Protein AF-A0A1I4AR06-F1 (afdb_monomer)

Sequence (218 aa):
MNDRSPQGKIDLASRISGSYDHPELSENACVAKTVFQRNQKVWVESVGAWATIEKIVPVWAKGFDEPVRVTYDVGLGREFAAHELKPEDRVDGGADAATANWRILRARNKWQQESDCLHHPYPGTYPVVVTDPNDWGGWRTPGAEYDRDPRKIEFQARLIAAAPQLHALARQLVELAADHPEDAPPALVALAQRASAIERSLHEVPAAEVAPSAVEAG

Solvent-accessible surface area (backbone atoms only — not comparable to full-atom values): 13581 Å² total; per-residue (Å²): 143,86,82,85,88,88,90,83,83,86,79,94,79,82,79,94,76,77,80,78,78,70,79,78,74,60,95,77,65,68,69,43,70,81,88,73,54,72,74,37,58,29,36,32,65,54,76,73,39,69,38,42,28,72,40,79,43,75,40,73,48,94,95,52,100,56,32,57,36,51,33,33,32,42,85,76,88,54,73,40,49,68,88,46,47,40,53,66,93,71,58,65,96,70,76,57,47,80,65,60,77,34,38,79,45,76,43,74,47,91,87,49,54,42,85,81,32,68,88,39,97,55,46,34,43,47,68,28,30,21,43,35,97,85,64,52,75,60,54,73,70,58,68,74,61,38,74,73,42,43,69,62,46,59,50,48,48,52,53,58,31,42,40,39,54,52,50,37,52,43,49,53,49,33,50,55,36,65,80,36,62,91,75,43,52,70,70,53,47,54,48,23,56,51,42,55,51,51,55,51,61,70,61,56,68,79,76,78,79,78,72,77,78,79,77,83,87,128

Structure (mmCIF, N/CA/C/O backbone):
data_AF-A0A1I4AR06-F1
#
_entry.id   AF-A0A1I4AR06-F1
#
loop_
_atom_site.group_PDB
_atom_site.id
_atom_site.type_symbol
_atom_site.label_atom_id
_atom_site.label_alt_id
_atom_site.label_comp_id
_atom_site.label_asym_id
_atom_site.label_entity_id
_atom_site.label_seq_id
_atom_site.pdbx_PDB_ins_code
_atom_site.Cartn_x
_atom_site.Cartn_y
_atom_site.Cartn_z
_atom_site.occupancy
_atom_site.B_iso_or_equiv
_atom_site.auth_seq_id
_atom_site.auth_comp_id
_atom_site.auth_asym_id
_atom_site.auth_atom_id
_atom_site.pdbx_PDB_model_num
ATOM 1 N N . MET A 1 1 ? -11.419 36.925 94.768 1.00 42.31 1 MET A N 1
ATOM 2 C CA . MET A 1 1 ? -12.175 37.208 93.533 1.00 42.31 1 MET A CA 1
ATOM 3 C C . MET A 1 1 ? -11.851 38.626 93.071 1.00 42.31 1 MET A C 1
ATOM 5 O O . MET A 1 1 ? -12.433 39.556 93.601 1.00 42.31 1 MET A O 1
ATOM 9 N N . ASN A 1 2 ? -10.906 38.746 92.136 1.00 33.41 2 ASN A N 1
ATOM 10 C CA . ASN A 1 2 ? -10.487 39.934 91.366 1.00 33.41 2 ASN A CA 1
ATOM 11 C C . ASN A 1 2 ? -10.194 39.423 89.933 1.00 33.41 2 ASN A C 1
ATOM 13 O O . ASN A 1 2 ? -9.908 38.234 89.804 1.00 33.41 2 ASN A O 1
ATOM 17 N N . ASP A 1 3 ? -10.029 40.183 88.853 1.00 32.41 3 ASP A N 1
ATOM 18 C CA . ASP A 1 3 ? -10.588 41.408 88.254 1.00 32.41 3 ASP A CA 1
ATOM 19 C C . ASP A 1 3 ? -9.726 41.622 86.971 1.00 32.41 3 ASP A C 1
ATOM 21 O O . ASP A 1 3 ? -8.520 41.393 87.024 1.00 32.41 3 ASP A O 1
ATOM 25 N N . ARG A 1 4 ? -10.344 42.029 85.849 1.00 33.47 4 ARG A N 1
ATOM 26 C CA . ARG A 1 4 ? -9.797 42.767 84.668 1.00 33.47 4 ARG A CA 1
ATOM 27 C C . ARG A 1 4 ? -8.559 42.299 83.845 1.00 33.47 4 ARG A C 1
ATOM 29 O O . ARG A 1 4 ? -7.436 42.222 84.324 1.00 33.47 4 ARG A O 1
ATOM 36 N N . SER A 1 5 ? -8.762 42.194 82.517 1.00 40.44 5 SER A N 1
ATOM 37 C CA . SER A 1 5 ? -7.778 42.423 81.411 1.00 40.44 5 SER A CA 1
ATOM 38 C C . SER A 1 5 ? -7.381 43.928 81.300 1.00 40.44 5 SER A C 1
ATOM 40 O O . SER A 1 5 ? -7.988 44.692 82.054 1.00 40.44 5 SER A O 1
ATOM 42 N N . PRO A 1 6 ? -6.521 44.458 80.367 1.00 56.22 6 PRO A N 1
ATOM 43 C CA . PRO A 1 6 ? -5.904 43.911 79.126 1.00 56.22 6 PRO A CA 1
ATOM 44 C C . PRO A 1 6 ? -4.439 44.404 78.818 1.00 56.22 6 PRO A C 1
ATOM 46 O O . PRO A 1 6 ? -3.801 44.971 79.695 1.00 56.22 6 PRO A O 1
ATOM 49 N N . GLN A 1 7 ? -3.971 44.274 77.551 1.00 33.28 7 GLN A N 1
ATOM 50 C CA . GLN A 1 7 ? -2.748 44.823 76.873 1.00 33.28 7 GLN A CA 1
ATOM 51 C C . GLN A 1 7 ? -1.622 43.788 76.626 1.00 33.28 7 GLN A C 1
ATOM 53 O O . GLN A 1 7 ? -1.265 43.050 77.527 1.00 33.28 7 GLN A O 1
ATOM 58 N N . GLY A 1 8 ? -0.990 43.655 75.453 1.00 35.06 8 GLY A N 1
ATOM 59 C CA . GLY A 1 8 ? -1.101 44.363 74.178 1.00 35.06 8 GLY A CA 1
ATOM 60 C C . GLY A 1 8 ? -0.208 43.732 73.085 1.00 35.06 8 GLY A C 1
ATOM 61 O O . GLY A 1 8 ? 0.704 42.974 73.387 1.00 35.06 8 GLY A O 1
ATOM 62 N N . LYS A 1 9 ? -0.514 44.083 71.826 1.00 36.38 9 LYS A N 1
ATOM 63 C CA . LYS A 1 9 ? 0.319 44.056 70.600 1.00 36.38 9 LYS A CA 1
ATOM 64 C C . LYS A 1 9 ? 1.049 42.748 70.237 1.00 36.38 9 LYS A C 1
ATOM 66 O O . LYS A 1 9 ? 2.173 42.508 70.657 1.00 36.38 9 LYS A O 1
ATOM 71 N N . ILE A 1 10 ? 0.448 41.983 69.323 1.00 39.84 10 ILE A N 1
ATOM 72 C CA . ILE A 1 10 ? 1.188 41.075 68.435 1.00 39.84 10 ILE A CA 1
ATOM 73 C C . ILE A 1 10 ? 1.670 41.930 67.259 1.00 39.84 10 ILE A C 1
ATOM 75 O O . ILE A 1 10 ? 0.855 42.513 66.544 1.00 39.84 10 ILE A O 1
ATOM 79 N N . ASP A 1 11 ? 2.986 42.061 67.127 1.00 37.47 11 ASP A N 1
ATOM 80 C CA . ASP A 1 11 ? 3.637 42.840 66.078 1.00 37.47 11 ASP A CA 1
ATOM 81 C C . ASP A 1 11 ? 3.465 42.153 64.715 1.00 37.47 11 ASP A C 1
ATOM 83 O O . ASP A 1 11 ? 3.865 41.005 64.511 1.00 37.47 11 ASP A O 1
ATOM 87 N N . LEU A 1 12 ? 2.854 42.872 63.776 1.00 41.16 12 LEU A N 1
ATOM 88 C CA . LEU A 1 12 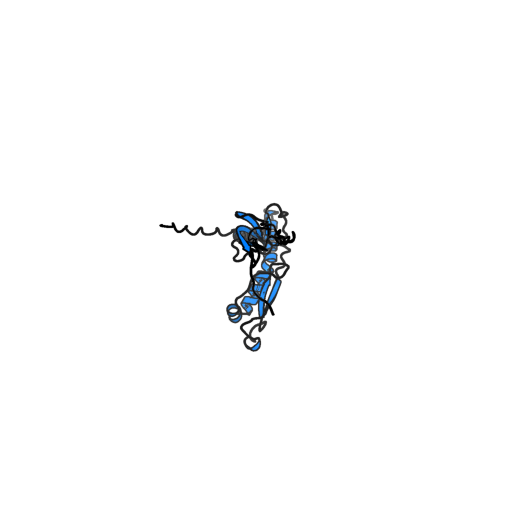? 2.588 42.451 62.403 1.00 41.16 12 LEU A CA 1
ATOM 89 C C . LEU A 1 12 ? 3.781 42.816 61.504 1.00 41.16 12 LEU A C 1
ATOM 91 O O . LEU A 1 12 ? 3.621 43.577 60.560 1.00 41.16 12 LEU A O 1
ATOM 95 N N . ALA A 1 13 ? 4.989 42.343 61.820 1.00 39.72 13 ALA A N 1
ATOM 96 C CA . ALA A 1 13 ? 6.158 42.492 60.944 1.00 39.72 13 ALA A CA 1
ATOM 97 C C . ALA A 1 13 ? 7.356 41.682 61.454 1.00 39.72 13 ALA A C 1
ATOM 99 O O . ALA A 1 13 ? 8.341 42.246 61.929 1.00 39.72 13 ALA A O 1
ATOM 100 N N . SER A 1 14 ? 7.333 40.352 61.361 1.00 37.03 14 SER A N 1
ATOM 101 C CA . SER A 1 14 ? 8.598 39.603 61.346 1.00 37.03 14 SER A CA 1
ATOM 102 C C . SER A 1 14 ? 8.434 38.217 60.740 1.00 37.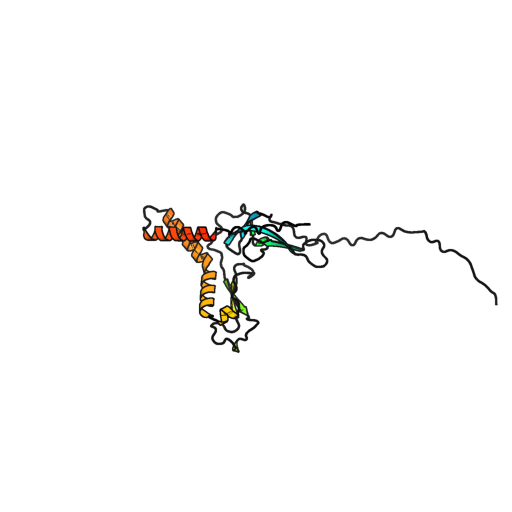03 14 SER A C 1
ATOM 104 O O . SER A 1 14 ? 7.599 37.436 61.181 1.00 37.03 14 SER A O 1
ATOM 106 N N . ARG A 1 15 ? 9.346 37.903 59.813 1.00 35.25 15 ARG A N 1
ATOM 107 C CA . ARG A 1 15 ? 9.602 36.594 59.184 1.00 35.25 15 ARG A CA 1
ATOM 108 C C . ARG A 1 15 ? 8.786 36.286 57.928 1.00 35.25 15 ARG A C 1
ATOM 110 O O . ARG A 1 15 ? 8.221 35.212 57.769 1.00 35.25 15 ARG A O 1
ATOM 117 N N . ILE A 1 16 ? 8.876 37.200 56.963 1.00 45.66 16 ILE A N 1
ATOM 118 C CA . ILE A 1 16 ? 9.006 36.798 55.560 1.00 45.66 16 ILE A CA 1
ATOM 119 C C . ILE A 1 16 ? 10.429 36.250 55.402 1.00 45.66 16 ILE A C 1
ATOM 121 O O . ILE A 1 16 ? 11.383 37.018 55.427 1.00 45.66 16 ILE A O 1
ATOM 125 N N . SER A 1 17 ? 10.560 34.927 55.349 1.00 39.72 17 SER A N 1
ATOM 126 C CA . SER A 1 17 ? 11.602 34.184 54.620 1.00 39.72 17 SER A CA 1
ATOM 127 C C . SER A 1 17 ? 11.380 32.689 54.874 1.00 39.72 17 SER A C 1
ATOM 129 O O . SER A 1 17 ? 12.207 32.013 55.481 1.00 39.72 17 SER A O 1
ATOM 131 N N . GLY A 1 18 ? 10.208 32.191 54.477 1.00 32.38 18 GLY A N 1
ATOM 132 C CA . GLY A 1 18 ? 10.004 30.763 54.264 1.00 32.38 18 GLY A CA 1
ATOM 133 C C . GLY A 1 18 ? 10.401 30.472 52.827 1.00 32.38 18 GLY A C 1
ATOM 134 O O . GLY A 1 18 ? 9.754 30.968 51.907 1.00 32.38 18 GLY A O 1
ATOM 135 N N . SER A 1 19 ? 11.503 29.753 52.655 1.00 32.47 19 SER A N 1
ATOM 136 C CA . SER A 1 19 ? 11.899 29.129 51.400 1.00 32.47 19 SER A CA 1
ATOM 137 C C . SER A 1 19 ? 10.709 28.361 50.829 1.00 32.47 19 SER A C 1
ATOM 139 O O . SER A 1 19 ? 10.212 27.425 51.453 1.00 32.47 19 SER A O 1
ATOM 141 N N . TYR A 1 20 ? 10.233 28.770 49.655 1.00 34.12 20 TYR A N 1
ATOM 142 C CA . TYR A 1 20 ? 9.449 27.871 48.827 1.00 34.12 20 TYR A CA 1
ATOM 143 C C . TYR A 1 20 ? 10.433 26.822 48.319 1.00 34.12 20 TYR A C 1
ATOM 145 O O . TYR A 1 20 ? 11.219 27.095 47.414 1.00 34.12 20 TYR A O 1
ATOM 153 N N . ASP A 1 21 ? 10.430 25.657 48.964 1.00 34.03 21 ASP A N 1
ATOM 154 C CA . ASP A 1 21 ? 10.971 24.440 48.377 1.00 34.03 21 ASP A CA 1
ATOM 155 C C . ASP A 1 21 ? 10.241 24.239 47.047 1.00 34.03 21 ASP A C 1
ATOM 157 O O . ASP A 1 21 ? 9.068 23.860 46.998 1.00 34.03 21 ASP A O 1
ATOM 161 N N . HIS A 1 22 ? 10.917 24.586 45.954 1.00 38.28 22 HIS A N 1
ATOM 162 C CA . HIS A 1 22 ? 10.520 24.139 44.634 1.00 38.28 22 HIS A CA 1
ATOM 163 C C . HIS A 1 22 ? 10.598 22.610 44.657 1.00 38.28 22 HIS A C 1
ATOM 165 O O . HIS A 1 22 ? 11.668 22.082 44.966 1.00 38.28 22 HIS A O 1
ATOM 171 N N . PRO A 1 23 ? 9.518 21.871 44.350 1.00 39.06 23 PRO A N 1
ATOM 172 C CA . PRO A 1 23 ? 9.684 20.461 44.062 1.00 39.06 23 PRO A CA 1
ATOM 173 C C . PRO A 1 23 ? 10.574 20.380 42.821 1.00 39.06 23 PRO A C 1
ATOM 175 O O . PRO A 1 23 ? 10.181 20.842 41.748 1.00 39.06 23 PRO A O 1
ATOM 178 N N . GLU A 1 24 ? 11.792 19.861 42.994 1.00 40.94 24 GLU A N 1
ATOM 179 C CA . GLU A 1 24 ? 12.680 19.479 41.901 1.00 40.94 24 GLU A CA 1
ATOM 180 C C . GLU A 1 24 ? 11.881 18.584 40.951 1.00 40.94 24 GLU A C 1
ATOM 182 O O . GLU A 1 24 ? 11.573 17.424 41.241 1.00 40.94 24 GLU A O 1
ATOM 187 N N . LEU A 1 25 ? 11.476 19.161 39.822 1.00 42.72 25 LEU A N 1
ATOM 188 C CA . LEU A 1 25 ? 10.936 18.414 38.706 1.00 42.72 25 LEU A CA 1
ATOM 189 C C . LEU A 1 25 ? 12.067 17.515 38.216 1.00 42.72 25 LEU A C 1
ATOM 191 O O . LEU A 1 25 ? 13.029 17.989 37.623 1.00 42.72 25 LEU A O 1
ATOM 195 N N . SER A 1 26 ? 11.943 16.228 38.540 1.00 40.62 26 SER A N 1
ATOM 196 C CA . SER A 1 26 ? 12.677 15.102 37.963 1.00 40.62 26 SER A CA 1
ATOM 197 C C . SER A 1 26 ? 13.253 15.437 36.580 1.00 40.62 26 SER A C 1
ATOM 199 O O . SER A 1 26 ? 12.495 15.648 35.632 1.00 40.62 26 SER A O 1
ATOM 201 N N . GLU A 1 27 ? 14.584 15.403 36.447 1.00 43.47 27 GLU A N 1
ATOM 202 C CA . GLU A 1 27 ? 15.337 15.545 35.183 1.00 43.47 27 GLU A CA 1
ATOM 203 C C . GLU A 1 27 ? 14.967 14.497 34.107 1.00 43.47 27 GLU A C 1
ATOM 205 O O . GLU A 1 27 ? 15.512 14.507 33.008 1.00 43.47 27 GLU A O 1
ATOM 210 N N . ASN A 1 28 ? 14.001 13.615 34.385 1.00 45.19 28 ASN A N 1
ATOM 211 C CA . ASN A 1 28 ? 13.415 12.673 33.434 1.00 45.19 28 ASN A CA 1
ATOM 212 C C . ASN A 1 28 ? 11.999 13.076 32.981 1.00 45.19 28 ASN A C 1
ATOM 214 O O . ASN A 1 28 ? 11.187 12.210 32.641 1.00 45.19 28 ASN A O 1
ATOM 218 N N . ALA A 1 29 ? 11.669 14.371 32.967 1.00 44.56 29 ALA A N 1
ATOM 219 C CA . ALA A 1 29 ? 10.522 14.847 32.204 1.00 44.56 29 ALA A CA 1
ATOM 220 C C . ALA A 1 29 ? 10.709 14.430 30.732 1.00 44.56 29 ALA A C 1
ATOM 222 O O . ALA A 1 29 ? 11.718 14.737 30.099 1.00 44.56 29 ALA A O 1
ATOM 223 N N . CYS A 1 30 ? 9.762 13.649 30.208 1.00 48.00 30 CYS A N 1
ATOM 224 C CA . CYS A 1 30 ? 9.755 13.122 28.845 1.00 48.00 30 CYS A CA 1
ATOM 225 C C . CYS A 1 30 ? 9.494 14.261 27.846 1.00 48.00 30 CYS A C 1
ATOM 227 O O . CYS A 1 30 ? 8.388 14.421 27.339 1.00 48.00 30 CYS A O 1
ATOM 229 N N . VAL A 1 31 ? 10.503 15.097 27.615 1.00 57.44 31 VAL A N 1
ATOM 230 C CA . VAL A 1 31 ? 10.430 16.190 26.648 1.00 57.44 31 VAL A CA 1
ATOM 231 C C . VAL A 1 31 ? 10.667 15.621 25.257 1.00 57.44 31 VAL A C 1
ATOM 233 O O . VAL A 1 31 ? 11.755 15.121 24.954 1.00 57.44 31 VAL A O 1
ATOM 236 N N . ALA A 1 32 ? 9.662 15.694 24.386 1.00 73.19 32 ALA A N 1
ATOM 237 C CA . ALA A 1 32 ? 9.810 15.238 23.013 1.00 73.19 32 ALA A CA 1
ATOM 238 C C . ALA A 1 32 ? 10.437 16.333 22.145 1.00 73.19 32 ALA A C 1
ATOM 240 O O . ALA A 1 32 ? 9.835 17.372 21.879 1.00 73.19 32 ALA A O 1
ATOM 241 N N . LYS A 1 33 ? 11.656 16.078 21.665 1.00 76.50 33 LYS A N 1
ATOM 242 C CA . LYS A 1 33 ? 12.344 16.949 20.706 1.00 76.50 33 LYS A CA 1
ATOM 243 C C . LYS A 1 33 ? 11.973 16.583 19.275 1.00 76.50 33 LYS A C 1
ATOM 245 O O . LYS A 1 33 ? 11.734 15.420 18.952 1.00 76.50 33 LYS A O 1
ATOM 250 N N . THR A 1 34 ? 11.967 17.586 18.405 1.00 84.00 34 THR A N 1
ATOM 251 C CA . THR A 1 34 ? 11.809 17.380 16.968 1.00 84.00 34 THR A CA 1
ATOM 252 C C . THR A 1 34 ? 13.070 16.718 16.397 1.00 84.00 34 THR A C 1
ATOM 254 O O . THR A 1 34 ? 14.188 17.167 16.632 1.00 84.00 34 THR A O 1
ATOM 257 N N . VAL A 1 35 ? 12.890 15.631 15.647 1.00 88.56 35 VAL A N 1
ATOM 258 C CA . VAL A 1 35 ? 13.946 14.931 14.896 1.00 88.56 35 VAL A CA 1
ATOM 259 C C . VAL A 1 35 ? 14.072 15.479 13.470 1.00 88.56 35 VAL A C 1
ATOM 261 O O . VAL A 1 35 ? 15.182 15.635 12.971 1.00 88.56 35 VAL A O 1
ATOM 264 N N . PHE A 1 36 ? 12.944 15.812 12.836 1.00 90.25 36 PHE A N 1
ATOM 265 C CA . PHE A 1 36 ? 12.875 16.357 11.476 1.00 90.25 36 PHE A CA 1
ATOM 266 C C . PHE A 1 36 ? 12.369 17.801 11.454 1.00 90.25 36 PHE A C 1
ATOM 268 O O . PHE A 1 36 ? 11.652 18.237 12.362 1.00 90.25 36 PHE A O 1
ATOM 275 N N . GLN A 1 37 ? 12.734 18.532 10.401 1.00 90.38 37 GLN A N 1
ATOM 276 C CA . GLN A 1 37 ? 12.329 19.916 10.157 1.00 90.38 37 GLN A CA 1
ATOM 277 C C . GLN A 1 37 ? 11.233 20.003 9.090 1.00 90.38 37 GLN A C 1
ATOM 279 O O . GLN A 1 37 ? 11.080 19.117 8.254 1.00 90.38 37 GLN A O 1
ATOM 284 N N . ARG A 1 38 ? 10.469 21.102 9.098 1.00 89.94 38 ARG A N 1
ATOM 285 C CA . ARG A 1 38 ? 9.494 21.390 8.039 1.00 89.94 38 ARG A CA 1
ATOM 286 C C . ARG A 1 38 ? 10.208 21.553 6.694 1.00 89.94 38 ARG A C 1
ATOM 288 O O . ARG A 1 38 ? 11.282 22.143 6.645 1.00 89.94 38 ARG A O 1
ATOM 295 N N . ASN A 1 39 ? 9.588 21.070 5.622 1.00 89.94 39 ASN A N 1
ATOM 296 C CA . ASN A 1 39 ? 10.123 21.014 4.259 1.00 89.94 39 ASN A CA 1
ATOM 297 C C . ASN A 1 39 ? 11.359 20.114 4.089 1.00 89.94 39 ASN A C 1
ATOM 299 O O . ASN A 1 39 ? 12.013 20.162 3.050 1.00 89.94 39 ASN A O 1
ATOM 303 N N . GLN A 1 40 ? 11.681 19.278 5.078 1.00 89.38 40 GLN A N 1
ATOM 304 C CA . GLN A 1 40 ? 12.704 18.249 4.931 1.00 89.38 40 GLN A CA 1
ATOM 305 C C . GLN A 1 40 ? 12.137 17.055 4.156 1.00 89.38 40 GLN A C 1
ATOM 307 O O . GLN A 1 40 ? 11.035 16.590 4.451 1.00 89.38 40 GLN A O 1
ATOM 312 N N . LYS A 1 41 ? 12.900 16.534 3.192 1.00 89.38 41 LYS A N 1
ATOM 313 C CA . LYS A 1 41 ? 12.571 15.293 2.486 1.00 89.38 41 LYS A CA 1
ATOM 314 C C . LYS A 1 41 ? 12.944 14.083 3.344 1.00 89.38 41 LYS A C 1
ATOM 316 O O . LYS A 1 41 ? 14.048 14.010 3.889 1.00 89.38 41 LYS A O 1
ATOM 321 N N . VAL A 1 42 ? 12.014 13.145 3.478 1.00 89.88 42 VAL A N 1
ATOM 322 C CA . VAL A 1 42 ? 12.142 11.945 4.310 1.00 89.88 42 VAL A CA 1
ATOM 323 C C . VAL A 1 42 ? 11.606 10.717 3.579 1.00 89.88 42 VAL A C 1
ATOM 325 O O . VAL A 1 42 ? 10.675 10.805 2.780 1.00 89.88 42 VAL A O 1
ATOM 328 N N . TRP A 1 43 ? 12.192 9.559 3.856 1.00 87.62 43 TRP A N 1
ATOM 329 C CA . TRP A 1 43 ? 11.669 8.264 3.440 1.00 87.62 43 TRP A CA 1
ATOM 330 C C . TRP A 1 43 ? 10.694 7.746 4.494 1.00 87.62 43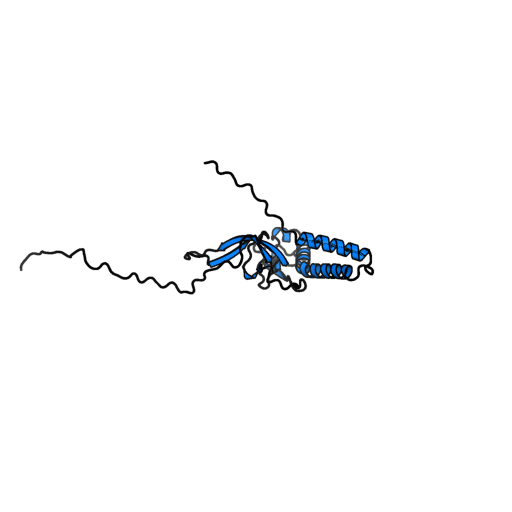 TRP A C 1
ATOM 332 O O . TRP A 1 43 ? 11.055 7.636 5.666 1.00 87.62 43 TRP A O 1
ATOM 342 N N . VAL A 1 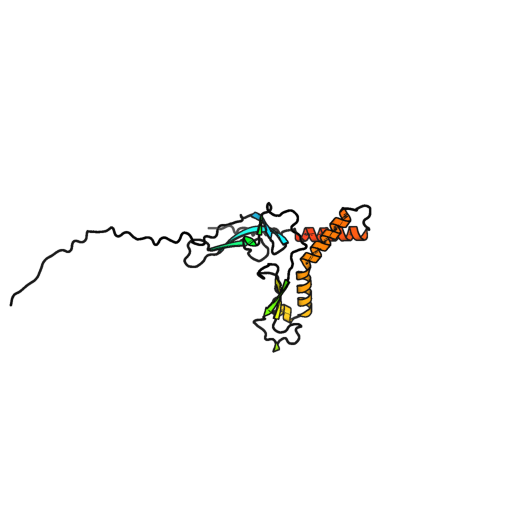44 ? 9.470 7.423 4.083 1.00 87.75 44 VAL A N 1
ATOM 343 C CA . VAL A 1 44 ? 8.423 6.885 4.956 1.00 87.75 44 VAL A CA 1
ATOM 344 C C . VAL A 1 44 ? 8.482 5.363 4.905 1.00 87.75 44 VAL A C 1
ATOM 346 O O . VAL A 1 44 ? 8.055 4.754 3.926 1.00 87.75 44 VAL A O 1
ATOM 349 N N . GLU A 1 45 ? 8.997 4.730 5.958 1.00 79.94 45 GLU A N 1
ATOM 350 C CA . GLU A 1 45 ? 9.284 3.290 5.970 1.00 79.94 45 GLU A CA 1
ATOM 351 C C . GLU A 1 45 ? 8.013 2.436 5.861 1.00 79.94 45 GLU A C 1
ATOM 353 O O . GLU A 1 45 ? 7.982 1.459 5.117 1.00 79.94 45 GLU A O 1
ATOM 358 N N . SER A 1 46 ? 6.928 2.862 6.511 1.00 74.50 46 SER A N 1
ATOM 359 C CA . SER A 1 46 ? 5.637 2.167 6.465 1.00 74.50 46 SER A CA 1
ATOM 360 C C . SER A 1 46 ? 4.897 2.309 5.131 1.00 74.50 46 SER A C 1
ATOM 362 O O . SER A 1 46 ? 3.931 1.590 4.901 1.00 74.50 46 SER A O 1
ATOM 364 N N . VAL A 1 47 ? 5.301 3.224 4.248 1.00 78.06 47 VAL A N 1
ATOM 365 C CA . VAL A 1 47 ? 4.681 3.394 2.918 1.00 78.06 47 VAL A CA 1
ATOM 366 C C . VAL A 1 47 ? 5.629 2.952 1.804 1.00 78.06 47 VAL A C 1
ATOM 368 O O . VAL A 1 47 ? 5.170 2.505 0.759 1.00 78.06 47 VAL A O 1
ATOM 371 N N . GLY A 1 48 ? 6.941 3.017 2.034 1.00 78.62 48 GLY A N 1
ATOM 372 C CA . GLY A 1 48 ? 7.951 2.749 1.014 1.00 78.62 48 GLY A CA 1
ATOM 373 C C . GLY A 1 48 ? 8.046 3.870 -0.021 1.00 78.62 48 GLY A C 1
ATOM 374 O O . GLY A 1 48 ? 8.243 3.597 -1.200 1.00 78.62 48 GLY A O 1
ATOM 375 N N . ALA A 1 49 ? 7.858 5.125 0.400 1.00 80.62 49 ALA A N 1
ATOM 376 C CA . ALA A 1 49 ? 7.872 6.281 -0.492 1.00 80.62 49 ALA A CA 1
ATOM 377 C C . ALA A 1 49 ? 8.621 7.471 0.117 1.00 80.62 49 ALA A C 1
ATOM 379 O O . ALA A 1 49 ? 8.680 7.641 1.338 1.00 80.62 49 ALA A O 1
ATOM 380 N N . TRP A 1 50 ? 9.165 8.321 -0.755 1.00 85.50 50 TRP A N 1
ATOM 381 C CA . TRP A 1 50 ? 9.684 9.631 -0.373 1.00 85.50 50 TRP A CA 1
ATOM 382 C C . TRP A 1 50 ? 8.530 10.613 -0.183 1.00 85.50 50 TRP A C 1
ATOM 384 O O . TRP A 1 50 ? 7.632 10.680 -1.017 1.00 85.50 50 TRP A O 1
ATOM 394 N N . ALA A 1 51 ? 8.587 11.399 0.885 1.00 88.25 51 ALA A N 1
ATOM 395 C CA . ALA A 1 51 ? 7.647 12.475 1.162 1.00 88.25 51 ALA A CA 1
ATOM 396 C C . ALA A 1 51 ? 8.373 13.677 1.782 1.00 88.25 51 ALA A C 1
ATOM 398 O O . ALA A 1 51 ? 9.536 13.585 2.183 1.00 88.25 51 ALA A O 1
ATOM 399 N N . THR A 1 52 ? 7.688 14.813 1.869 1.00 92.12 52 THR A N 1
ATOM 400 C CA . THR A 1 52 ? 8.217 16.035 2.484 1.00 92.12 52 THR A CA 1
ATOM 401 C C . THR A 1 52 ? 7.456 16.314 3.771 1.00 92.12 52 THR A C 1
ATOM 403 O O . THR A 1 52 ? 6.234 16.214 3.791 1.00 92.12 52 THR A O 1
ATOM 406 N N . ILE A 1 53 ? 8.156 16.686 4.847 1.00 92.38 53 ILE A N 1
ATOM 407 C CA . ILE A 1 53 ? 7.502 17.112 6.089 1.00 92.38 53 ILE A CA 1
ATOM 408 C C . ILE A 1 53 ? 6.714 18.399 5.830 1.00 92.38 53 ILE A C 1
ATOM 410 O O . ILE A 1 53 ? 7.297 19.479 5.711 1.00 92.38 53 ILE A O 1
ATOM 414 N N . GLU A 1 54 ? 5.391 18.314 5.808 1.00 92.25 54 GLU A N 1
ATOM 415 C CA . GLU A 1 54 ? 4.521 19.475 5.628 1.00 92.25 54 GLU A CA 1
ATOM 416 C C . GLU A 1 54 ? 4.325 20.228 6.943 1.00 92.25 54 GLU A C 1
ATOM 418 O O . GLU A 1 54 ? 4.387 21.466 6.985 1.00 92.25 54 GLU A O 1
ATOM 423 N N . LYS A 1 55 ? 4.119 19.480 8.034 1.00 91.56 55 LYS A N 1
ATOM 424 C CA . LYS A 1 55 ? 3.833 20.028 9.361 1.00 91.56 55 LYS A CA 1
ATOM 425 C C . LYS A 1 55 ? 4.425 19.162 10.469 1.00 91.56 55 LYS A C 1
ATOM 427 O O . LYS A 1 55 ? 4.380 17.938 10.432 1.00 91.56 55 LYS A O 1
ATOM 432 N N . ILE A 1 56 ? 4.939 19.831 11.496 1.00 92.94 56 ILE A N 1
ATOM 433 C CA . ILE A 1 56 ? 5.338 19.206 12.757 1.00 92.94 56 ILE A CA 1
ATOM 434 C C . ILE A 1 56 ? 4.168 19.359 13.728 1.00 92.94 56 ILE A C 1
ATOM 436 O O . ILE A 1 56 ? 3.711 20.478 13.971 1.00 92.94 56 ILE A O 1
ATOM 440 N N . VAL A 1 57 ? 3.674 18.246 14.262 1.00 91.12 57 VAL A N 1
ATOM 441 C CA . VAL A 1 57 ? 2.513 18.201 15.152 1.00 91.12 57 VAL A CA 1
ATOM 442 C C . VAL A 1 57 ? 2.972 17.837 16.570 1.00 91.12 57 VAL A C 1
ATOM 444 O O . VAL A 1 57 ? 3.275 16.677 16.857 1.00 91.12 57 VAL A O 1
ATOM 447 N N . PRO A 1 58 ? 3.072 18.818 17.484 1.00 89.81 58 PRO A N 1
ATOM 448 C CA . PRO A 1 58 ? 3.329 18.536 18.889 1.00 89.81 58 PRO A CA 1
ATOM 449 C C . PRO A 1 58 ? 2.066 17.983 19.564 1.00 89.81 58 PRO A C 1
ATOM 451 O O . PRO A 1 58 ? 0.984 18.563 19.469 1.00 89.81 58 PRO A O 1
ATOM 454 N N . VAL A 1 59 ? 2.217 16.876 20.286 1.00 86.06 59 VAL A N 1
ATOM 455 C CA . VAL A 1 59 ? 1.173 16.242 21.095 1.00 86.06 59 VAL A CA 1
ATOM 456 C C . VAL A 1 59 ? 1.381 16.633 22.554 1.00 86.06 59 VAL A C 1
ATOM 458 O O . VAL A 1 59 ? 2.442 16.382 23.129 1.00 86.06 59 VAL A O 1
ATOM 461 N N . TRP A 1 60 ? 0.350 17.224 23.155 1.00 87.69 60 TRP A N 1
ATOM 4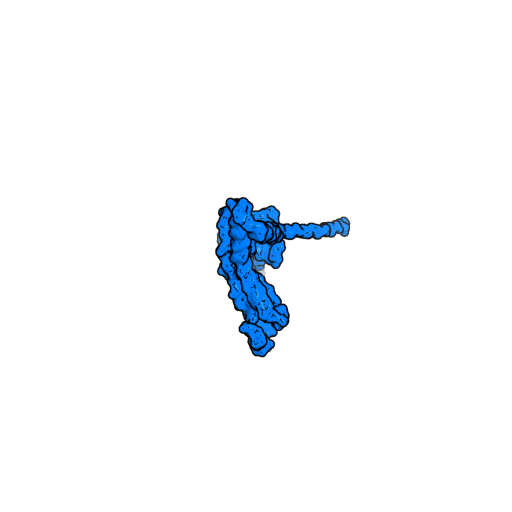62 C CA . TRP A 1 60 ? 0.368 17.760 24.517 1.00 87.69 60 TRP A CA 1
ATOM 463 C C . TRP A 1 60 ? -0.438 16.869 25.465 1.00 87.69 60 TRP A C 1
ATOM 465 O O . TRP A 1 60 ? -1.482 16.336 25.085 1.00 87.69 60 TRP A O 1
ATOM 475 N N . ALA A 1 61 ? 0.022 16.730 26.709 1.00 83.62 61 ALA A N 1
ATOM 476 C CA . ALA A 1 61 ? -0.705 16.043 27.772 1.00 83.62 61 ALA A CA 1
ATOM 477 C C . ALA A 1 61 ? -1.092 17.031 28.877 1.00 83.62 61 ALA A C 1
ATOM 479 O O . ALA A 1 61 ? -0.372 17.983 29.168 1.00 83.62 61 ALA A O 1
ATOM 480 N N . LYS A 1 62 ? -2.245 16.801 29.512 1.00 79.81 62 LYS A N 1
ATOM 481 C CA . LYS A 1 62 ? -2.725 17.652 30.605 1.00 79.81 62 LYS A CA 1
ATOM 482 C C . LYS A 1 62 ? -1.733 17.614 31.774 1.00 79.81 62 LYS A C 1
ATOM 484 O O . LYS A 1 62 ? -1.448 16.536 32.285 1.00 79.81 62 LYS A O 1
ATOM 489 N N . GLY A 1 63 ? -1.275 18.786 32.213 1.00 81.69 63 GLY A N 1
ATOM 490 C CA . GLY A 1 63 ? -0.313 18.922 33.313 1.00 81.69 63 GLY A CA 1
ATOM 491 C C . GLY A 1 63 ? 1.158 18.955 32.885 1.00 81.69 63 GLY A C 1
ATOM 492 O O . GLY A 1 63 ? 2.015 18.870 33.756 1.00 81.69 63 GLY A O 1
ATOM 493 N N . PHE A 1 64 ? 1.444 19.076 31.585 1.00 79.75 64 PHE A N 1
ATOM 494 C CA . PHE A 1 64 ? 2.791 19.284 31.053 1.00 79.75 64 PHE A CA 1
ATOM 495 C C . PHE A 1 64 ? 2.865 20.610 30.291 1.00 79.75 64 PHE A C 1
ATOM 497 O O . PHE A 1 64 ? 1.995 20.892 29.465 1.00 79.75 64 PHE A O 1
ATOM 504 N N . ASP A 1 65 ? 3.923 21.381 30.544 1.00 78.50 65 ASP A N 1
ATOM 505 C CA . ASP A 1 65 ? 4.199 22.661 29.870 1.00 78.50 65 ASP A CA 1
ATOM 506 C C . ASP A 1 65 ? 4.981 22.485 28.552 1.00 78.50 65 ASP A C 1
ATOM 508 O O . ASP A 1 65 ? 5.207 23.446 27.819 1.00 78.50 65 ASP A O 1
ATOM 512 N N . GLU A 1 66 ? 5.362 21.247 28.224 1.00 81.00 66 GLU A N 1
ATOM 513 C CA . GLU A 1 66 ? 6.118 20.867 27.028 1.00 81.00 66 GLU A CA 1
ATOM 514 C C . GLU A 1 66 ? 5.463 19.659 26.324 1.00 81.00 66 GLU A C 1
ATOM 516 O O . GLU A 1 66 ? 4.766 18.863 26.969 1.00 81.00 66 GLU A O 1
ATOM 521 N N . PRO A 1 67 ? 5.646 19.492 24.997 1.00 82.62 67 PRO A N 1
ATOM 522 C CA . PRO A 1 67 ? 5.029 18.396 24.262 1.00 82.62 67 PRO A CA 1
ATOM 523 C C . PRO A 1 67 ? 5.611 17.041 24.677 1.00 82.62 67 PRO A C 1
ATOM 525 O O . PRO A 1 67 ? 6.824 16.825 24.676 1.00 82.62 67 PRO A O 1
ATOM 528 N N . VAL A 1 68 ? 4.718 16.092 24.955 1.00 86.44 68 VAL A N 1
ATOM 529 C CA . VAL A 1 68 ? 5.070 14.717 25.344 1.00 86.44 68 VAL A CA 1
ATOM 530 C C . VAL A 1 68 ? 5.454 13.844 24.152 1.00 86.44 68 VAL A C 1
ATOM 532 O O . VAL A 1 68 ? 6.112 12.819 24.313 1.00 86.44 68 VAL A O 1
ATOM 535 N N . ARG A 1 69 ? 5.030 14.209 22.938 1.00 87.56 69 ARG A N 1
ATOM 536 C CA . ARG A 1 69 ? 5.395 13.508 21.700 1.00 87.56 69 ARG A CA 1
ATOM 537 C C . ARG A 1 69 ? 5.351 14.468 20.521 1.00 87.56 69 ARG A C 1
ATOM 539 O O . ARG A 1 69 ? 4.537 15.382 20.498 1.00 87.56 69 ARG A O 1
ATOM 546 N N . VAL A 1 70 ? 6.188 14.221 19.522 1.00 90.31 70 VAL A N 1
ATOM 547 C CA . VAL A 1 70 ? 6.132 14.911 18.232 1.00 90.31 70 VAL A CA 1
ATOM 548 C C . VAL A 1 70 ? 5.767 13.903 17.149 1.00 90.31 70 VAL A C 1
ATOM 550 O O . VAL A 1 70 ? 6.386 12.840 17.053 1.00 90.31 70 VAL A O 1
ATOM 553 N N . THR A 1 71 ? 4.764 14.239 16.347 1.00 92.88 71 THR A N 1
ATOM 554 C CA . THR A 1 71 ? 4.386 13.536 15.120 1.00 92.88 71 THR A CA 1
ATOM 555 C C . THR A 1 71 ? 4.568 14.458 13.912 1.00 92.88 71 THR A C 1
ATOM 557 O O . THR A 1 71 ? 4.755 15.670 14.047 1.00 92.88 71 THR A O 1
ATOM 560 N N . TYR A 1 72 ? 4.583 13.875 12.720 1.00 93.44 72 TYR A N 1
ATOM 561 C CA . TYR A 1 72 ? 4.882 14.554 11.467 1.00 93.44 72 TYR A CA 1
ATOM 562 C C . TYR A 1 72 ? 3.781 14.293 10.454 1.00 93.44 72 TYR A C 1
ATOM 564 O O . TYR A 1 72 ? 3.442 13.140 10.191 1.00 93.44 72 TYR A O 1
ATOM 572 N N . ASP A 1 73 ? 3.251 15.358 9.871 1.00 92.38 73 ASP A N 1
ATOM 573 C CA . ASP A 1 73 ? 2.393 15.271 8.699 1.00 92.38 73 ASP A CA 1
ATOM 574 C C . ASP A 1 73 ? 3.255 15.381 7.438 1.00 92.38 73 ASP A C 1
ATOM 576 O O . ASP A 1 73 ? 4.099 16.277 7.324 1.00 92.38 73 ASP A O 1
ATOM 580 N N . VAL A 1 74 ? 3.047 14.447 6.517 1.00 91.75 74 VAL A N 1
ATOM 581 C CA . VAL A 1 74 ? 3.776 14.320 5.247 1.00 91.75 74 VAL A CA 1
ATOM 582 C C . VAL A 1 74 ? 2.829 14.265 4.043 1.00 91.75 74 VAL A C 1
ATOM 584 O O . VAL A 1 74 ? 3.231 13.818 2.972 1.00 91.75 74 VAL A O 1
ATOM 587 N N . GLY A 1 75 ? 1.555 14.639 4.223 1.00 85.88 75 GLY A N 1
ATOM 588 C CA . GLY A 1 75 ? 0.571 14.692 3.136 1.00 85.88 75 GLY A CA 1
ATOM 589 C C . GLY A 1 75 ? -0.027 13.334 2.738 1.00 85.88 75 GLY A C 1
ATOM 590 O O . GLY A 1 75 ? -0.783 13.242 1.776 1.00 85.88 75 GLY A O 1
ATOM 591 N N . LEU A 1 76 ? 0.258 12.261 3.487 1.00 83.75 76 LEU A N 1
ATOM 592 C CA . LEU A 1 76 ? -0.224 10.897 3.202 1.00 83.75 76 LEU A CA 1
ATOM 593 C C . LEU A 1 76 ? -1.491 10.514 3.992 1.00 83.75 76 LEU A C 1
ATOM 595 O O . LEU A 1 76 ? -1.778 9.335 4.200 1.00 83.75 76 LEU A O 1
ATOM 599 N N . GLY A 1 77 ? -2.251 11.508 4.463 1.00 82.25 77 GLY A N 1
ATOM 600 C CA . GLY A 1 77 ? -3.548 11.308 5.124 1.00 82.25 77 GLY A CA 1
ATOM 601 C C . GLY A 1 77 ? -3.484 10.767 6.560 1.00 82.25 77 GLY A C 1
ATOM 602 O O . GLY A 1 77 ? -4.526 10.444 7.133 1.00 82.25 77 GLY A O 1
ATOM 603 N N . ARG A 1 78 ? -2.289 10.668 7.157 1.00 87.12 78 ARG A N 1
ATOM 604 C CA . ARG A 1 78 ? -2.081 10.431 8.593 1.00 87.12 78 ARG A CA 1
ATOM 605 C C . ARG A 1 78 ? -0.786 11.072 9.077 1.00 87.12 78 ARG A C 1
ATOM 607 O O . ARG A 1 78 ? 0.112 11.343 8.287 1.00 87.12 78 ARG A O 1
ATOM 614 N N . GLU A 1 79 ? -0.671 11.212 10.391 1.00 90.12 79 GLU A N 1
ATOM 615 C CA . GLU A 1 79 ? 0.576 11.600 11.042 1.00 90.12 79 GLU A CA 1
ATOM 616 C C . GLU A 1 79 ? 1.489 10.378 11.271 1.00 90.12 79 GLU A C 1
ATOM 618 O O . GLU A 1 79 ? 1.021 9.256 11.508 1.00 90.12 79 GLU A O 1
ATOM 623 N N . PHE A 1 80 ? 2.799 10.609 11.222 1.00 90.56 80 PHE A N 1
ATOM 624 C CA . PHE A 1 80 ? 3.852 9.606 11.385 1.00 90.56 80 PHE A CA 1
ATOM 625 C C . PHE A 1 80 ? 4.751 9.958 12.571 1.00 90.56 80 PHE A C 1
ATOM 627 O O . PHE A 1 80 ? 5.015 11.130 12.849 1.00 90.56 80 PHE A O 1
ATOM 634 N N . ALA A 1 81 ? 5.236 8.952 13.292 1.00 90.50 81 ALA A N 1
ATOM 635 C CA . ALA A 1 81 ? 6.228 9.143 14.344 1.00 90.50 81 ALA A CA 1
ATOM 636 C C . ALA A 1 81 ? 7.652 9.222 13.768 1.00 90.50 81 ALA A C 1
ATOM 638 O O . ALA A 1 81 ? 7.929 8.719 12.684 1.00 90.50 81 ALA A O 1
ATOM 639 N N . ALA A 1 82 ? 8.590 9.800 14.527 1.00 88.81 82 ALA A N 1
ATOM 640 C CA . ALA A 1 82 ? 9.980 9.957 14.082 1.00 88.81 82 ALA A CA 1
ATOM 641 C C . ALA A 1 82 ? 10.663 8.635 13.676 1.00 88.81 82 ALA A C 1
ATOM 643 O O . ALA A 1 82 ? 11.516 8.640 12.798 1.00 88.81 82 ALA A O 1
ATOM 644 N N . HIS A 1 83 ? 10.306 7.514 14.309 1.00 87.56 83 HIS A N 1
ATOM 645 C CA . HIS A 1 83 ? 10.902 6.207 14.016 1.00 87.56 83 HIS A CA 1
ATOM 646 C C . HIS A 1 83 ? 10.391 5.579 12.711 1.00 87.56 83 HIS A C 1
ATOM 648 O O . HIS A 1 83 ? 11.012 4.647 12.224 1.00 87.56 83 HIS A O 1
ATOM 654 N N . GLU A 1 84 ? 9.287 6.079 12.149 1.00 86.12 84 GLU A N 1
ATOM 655 C CA . GLU A 1 84 ? 8.736 5.622 10.864 1.00 86.12 84 GLU A CA 1
ATOM 656 C C . GLU A 1 84 ? 9.362 6.364 9.667 1.00 86.12 84 GLU A C 1
ATOM 658 O O . GLU A 1 84 ? 9.021 6.091 8.514 1.00 86.12 84 GLU A O 1
ATOM 663 N N . LEU A 1 85 ? 10.236 7.341 9.936 1.00 88.94 85 LEU A N 1
ATOM 664 C CA . LEU A 1 85 ? 10.810 8.252 8.952 1.00 88.94 85 LEU A CA 1
ATOM 665 C C . LEU A 1 85 ? 12.338 8.135 8.944 1.00 88.94 85 LEU A C 1
ATOM 667 O O . LEU A 1 85 ? 12.976 8.091 9.996 1.00 88.94 85 LEU A O 1
ATOM 671 N N . LYS A 1 86 ? 12.945 8.146 7.755 1.00 87.19 86 LYS A N 1
ATOM 672 C CA . LYS A 1 86 ? 14.406 8.185 7.581 1.00 87.19 86 LYS A CA 1
ATOM 673 C C . LYS A 1 86 ? 14.824 9.442 6.810 1.00 87.19 86 LYS A C 1
ATOM 675 O O . LYS A 1 86 ? 14.170 9.785 5.826 1.00 87.19 86 LYS A O 1
ATOM 680 N N . PRO A 1 87 ? 15.886 10.152 7.231 1.00 85.56 87 PRO A N 1
ATOM 681 C CA . PRO A 1 87 ? 16.399 11.296 6.481 1.00 85.56 87 PRO A CA 1
ATOM 682 C C . PRO A 1 87 ? 17.058 10.836 5.174 1.00 85.56 87 PRO A C 1
ATOM 684 O O . PRO A 1 87 ? 17.551 9.710 5.102 1.00 85.56 87 PRO A O 1
ATOM 687 N N . GLU A 1 88 ? 17.110 11.727 4.180 1.00 77.00 88 GLU A N 1
ATOM 688 C CA . GLU A 1 88 ? 17.689 11.456 2.853 1.00 77.00 88 GLU A CA 1
ATOM 689 C C . GLU A 1 88 ? 19.110 10.867 2.923 1.00 77.00 88 GLU A C 1
ATOM 691 O O . GLU A 1 88 ? 19.388 9.869 2.264 1.00 77.00 88 GLU A O 1
ATOM 696 N N . ASP A 1 89 ? 19.952 11.379 3.826 1.00 66.50 89 ASP A N 1
ATOM 697 C CA . ASP A 1 89 ? 21.352 10.952 3.982 1.00 66.50 89 ASP A CA 1
ATOM 698 C C . ASP A 1 89 ? 21.545 9.566 4.629 1.00 66.50 89 ASP A C 1
ATOM 700 O O . ASP A 1 89 ? 22.655 9.039 4.629 1.00 66.50 89 ASP A O 1
ATOM 704 N N . ARG A 1 90 ? 20.504 8.980 5.242 1.00 57.47 90 ARG A N 1
ATOM 705 C CA . ARG A 1 90 ? 20.588 7.669 5.927 1.00 57.47 90 ARG A CA 1
ATOM 706 C C . ARG A 1 90 ? 19.886 6.543 5.177 1.00 57.47 90 ARG A C 1
ATOM 708 O O . ARG A 1 90 ? 19.713 5.459 5.736 1.00 57.47 90 ARG A O 1
ATOM 715 N N . VAL A 1 91 ? 19.448 6.783 3.947 1.00 52.19 91 VAL A N 1
ATOM 716 C CA . VAL A 1 91 ? 18.972 5.699 3.093 1.00 52.19 91 VAL A CA 1
ATOM 717 C C . VAL A 1 91 ? 20.194 5.121 2.394 1.00 52.19 91 VAL A C 1
ATOM 719 O O . VAL A 1 91 ? 20.612 5.616 1.351 1.00 52.19 91 VAL A O 1
ATOM 722 N N . ASP A 1 92 ? 20.785 4.081 2.992 1.00 48.09 92 ASP A N 1
ATOM 723 C CA . ASP A 1 92 ? 21.689 3.198 2.255 1.00 48.09 92 ASP A CA 1
ATOM 724 C C . ASP A 1 92 ? 20.964 2.809 0.960 1.00 48.09 92 ASP A C 1
ATOM 726 O O . ASP A 1 92 ? 19.811 2.372 1.008 1.00 48.09 92 ASP A O 1
ATOM 730 N N . GLY A 1 93 ? 21.603 3.052 -0.190 1.00 44.03 93 GLY A N 1
ATOM 731 C CA . GLY A 1 93 ? 21.026 3.028 -1.545 1.00 44.03 93 GLY A CA 1
ATOM 732 C C . GLY A 1 93 ? 20.490 1.679 -2.043 1.00 44.03 93 GLY A C 1
ATOM 733 O O . GLY A 1 93 ? 20.435 1.441 -3.243 1.00 44.03 93 GLY A O 1
ATOM 734 N N . GLY A 1 94 ? 20.092 0.800 -1.135 1.00 43.75 94 GLY A N 1
ATOM 735 C CA . GLY A 1 94 ? 19.420 -0.462 -1.371 1.00 43.75 94 GLY A CA 1
ATOM 736 C C . GLY A 1 94 ? 18.433 -0.737 -0.244 1.00 43.75 94 GLY A C 1
ATOM 737 O O . GLY A 1 94 ? 18.522 -1.778 0.401 1.00 43.75 94 GLY A O 1
ATOM 738 N N . ALA A 1 95 ? 17.512 0.196 0.033 1.00 44.03 95 ALA A N 1
ATOM 739 C CA . ALA A 1 95 ? 16.310 -0.137 0.790 1.00 44.03 95 ALA A CA 1
ATOM 740 C C . ALA A 1 95 ? 15.539 -1.168 -0.038 1.00 44.03 95 ALA A C 1
ATOM 742 O O . ALA A 1 95 ? 14.802 -0.836 -0.964 1.00 44.03 95 ALA A O 1
ATOM 743 N N . ASP A 1 96 ? 15.841 -2.423 0.258 1.00 46.84 96 ASP A N 1
ATOM 744 C CA . ASP A 1 96 ? 15.393 -3.616 -0.418 1.00 46.84 96 ASP A CA 1
ATOM 745 C C . ASP A 1 96 ? 13.862 -3.632 -0.431 1.00 46.84 96 ASP A C 1
ATOM 747 O O . ASP A 1 96 ? 13.205 -4.071 0.519 1.00 46.84 96 ASP A O 1
ATOM 751 N N . ALA A 1 97 ? 13.277 -3.126 -1.521 1.00 45.91 97 ALA A N 1
ATOM 752 C CA . ALA A 1 97 ? 11.849 -3.219 -1.801 1.00 45.91 97 ALA A CA 1
ATOM 753 C C . ALA A 1 97 ? 11.359 -4.681 -1.722 1.00 45.91 97 ALA A C 1
ATOM 755 O O . ALA A 1 97 ? 10.163 -4.922 -1.564 1.00 45.91 97 ALA A O 1
ATOM 756 N N . ALA A 1 98 ? 12.280 -5.655 -1.748 1.00 43.25 98 ALA A N 1
ATOM 757 C CA . ALA A 1 98 ? 12.013 -7.063 -1.508 1.00 43.25 98 ALA A CA 1
ATOM 758 C C . ALA A 1 98 ? 11.594 -7.418 -0.063 1.00 43.25 98 ALA A C 1
ATOM 760 O O . ALA A 1 98 ? 11.138 -8.542 0.145 1.00 43.25 98 ALA A O 1
ATOM 761 N N . THR A 1 99 ? 11.684 -6.516 0.931 1.00 52.22 99 THR A N 1
ATOM 762 C CA . THR A 1 99 ? 11.454 -6.888 2.351 1.00 52.22 99 THR A CA 1
ATOM 763 C C . THR A 1 99 ? 10.272 -6.199 3.042 1.00 52.22 99 THR A C 1
ATOM 765 O O . THR A 1 99 ? 9.977 -6.512 4.197 1.00 52.22 99 THR A O 1
ATOM 768 N N . ALA A 1 100 ? 9.533 -5.304 2.377 1.00 63.53 100 ALA A N 1
ATOM 769 C CA . ALA A 1 100 ? 8.302 -4.765 2.961 1.00 63.53 100 ALA A CA 1
ATOM 770 C C . ALA A 1 100 ? 7.207 -5.851 2.965 1.00 63.53 100 ALA A C 1
ATOM 772 O O . ALA A 1 100 ? 6.435 -6.012 2.022 1.00 63.53 100 ALA A O 1
ATOM 773 N N . ASN A 1 101 ? 7.167 -6.642 4.038 1.00 76.12 101 ASN A N 1
ATOM 774 C CA . ASN A 1 101 ? 6.200 -7.716 4.226 1.00 76.12 101 ASN A CA 1
ATOM 775 C C . ASN A 1 101 ? 4.902 -7.145 4.807 1.00 76.12 101 ASN A C 1
ATOM 777 O O . ASN A 1 101 ? 4.641 -7.242 6.010 1.00 76.12 101 ASN A O 1
ATOM 781 N N . TRP A 1 102 ? 4.113 -6.492 3.954 1.00 89.88 102 TRP A N 1
ATOM 782 C CA . TRP A 1 102 ? 2.778 -6.043 4.334 1.00 89.88 102 TRP A CA 1
ATOM 783 C C . TRP A 1 102 ? 1.904 -7.257 4.648 1.00 89.88 102 TRP A C 1
ATOM 785 O O . TRP A 1 102 ? 1.855 -8.231 3.895 1.00 89.88 102 TRP A O 1
ATOM 795 N N . ARG A 1 103 ? 1.201 -7.208 5.779 1.00 90.19 103 ARG A N 1
ATOM 796 C CA . ARG A 1 103 ? 0.405 -8.334 6.282 1.00 90.19 103 ARG A CA 1
ATOM 797 C C . ARG A 1 103 ? -1.072 -7.994 6.262 1.00 90.19 103 ARG A C 1
ATOM 799 O O . ARG A 1 103 ? -1.463 -6.850 6.463 1.00 90.19 103 ARG A O 1
ATOM 806 N N . ILE A 1 104 ? -1.906 -9.008 6.064 1.00 92.88 104 ILE A N 1
ATOM 807 C CA . ILE A 1 104 ? -3.355 -8.875 6.213 1.00 92.88 104 ILE A CA 1
ATOM 808 C C . ILE A 1 104 ? -3.728 -9.388 7.596 1.00 92.88 104 ILE A C 1
ATOM 810 O O . ILE A 1 104 ? -3.576 -10.572 7.893 1.00 92.88 104 ILE A O 1
ATOM 814 N N . LEU A 1 105 ? -4.235 -8.494 8.431 1.00 92.38 105 LEU A N 1
ATOM 815 C CA . LEU A 1 105 ? -4.854 -8.818 9.705 1.00 92.38 105 LEU A CA 1
ATOM 816 C C . LEU A 1 105 ? -6.373 -8.778 9.579 1.00 92.38 105 LEU A C 1
ATOM 818 O O . LEU A 1 105 ? -6.933 -8.241 8.622 1.00 92.38 105 LEU A O 1
ATOM 822 N N . ARG A 1 106 ? -7.053 -9.324 10.586 1.00 90.50 106 ARG A N 1
ATOM 823 C CA . ARG A 1 106 ? -8.507 -9.235 10.712 1.00 90.50 106 ARG A CA 1
ATOM 824 C C . ARG A 1 106 ? -8.877 -8.388 11.911 1.00 90.50 106 ARG A C 1
ATOM 826 O O . ARG A 1 106 ? -8.469 -8.677 13.033 1.00 90.50 106 ARG A O 1
ATOM 833 N N . ALA A 1 107 ? -9.681 -7.361 11.671 1.00 89.69 107 ALA A N 1
ATOM 834 C CA . ALA A 1 107 ? -10.280 -6.556 12.723 1.00 89.69 107 ALA A CA 1
ATOM 835 C C . ALA A 1 107 ? -11.731 -6.986 12.945 1.00 89.69 107 ALA A C 1
ATOM 837 O O . ALA A 1 107 ? -12.433 -7.339 11.997 1.00 89.69 107 ALA A O 1
ATOM 838 N N . ARG A 1 108 ? -12.189 -6.945 14.200 1.00 89.12 108 ARG A N 1
ATOM 839 C CA . ARG A 1 108 ? -13.593 -7.208 14.536 1.00 89.12 108 ARG A CA 1
ATOM 840 C C . ARG A 1 108 ? -14.476 -6.050 14.093 1.00 89.12 108 ARG A C 1
ATOM 842 O O . ARG A 1 108 ? -14.161 -4.887 14.358 1.00 89.12 108 ARG A O 1
ATOM 849 N N . ASN A 1 109 ? -15.605 -6.379 13.479 1.00 86.06 109 ASN A N 1
ATOM 850 C CA . ASN A 1 109 ? -16.659 -5.418 13.212 1.00 86.06 109 ASN A CA 1
ATOM 851 C C . ASN A 1 109 ? -17.360 -5.070 14.535 1.00 86.06 109 ASN A C 1
ATOM 853 O O . ASN A 1 109 ? -17.799 -5.951 15.267 1.00 86.06 109 ASN A O 1
ATOM 857 N N . LYS A 1 110 ? -17.418 -3.777 14.868 1.00 84.31 110 LYS A N 1
ATOM 858 C CA . LYS A 1 110 ? -18.059 -3.289 16.102 1.00 84.31 110 LYS A CA 1
ATOM 859 C C . LYS A 1 110 ? -19.568 -3.087 15.950 1.00 84.31 110 LYS A C 1
ATOM 861 O O . LYS A 1 110 ? -20.249 -2.929 16.956 1.00 84.31 110 LYS A O 1
ATOM 866 N N . TRP A 1 111 ? -20.063 -3.048 14.715 1.00 80.56 111 TRP A N 1
ATOM 867 C CA . TRP A 1 111 ? -21.417 -2.600 14.384 1.00 80.56 111 TRP A CA 1
ATOM 868 C C . TRP A 1 111 ? -22.316 -3.709 13.835 1.00 80.56 111 TRP A C 1
ATOM 870 O O . TRP A 1 111 ? -23.528 -3.533 13.810 1.00 80.56 111 TRP A O 1
ATOM 880 N N . GLN A 1 112 ? -21.747 -4.839 13.415 1.00 82.00 112 GLN A N 1
ATOM 881 C CA . GLN A 1 112 ? -22.489 -6.009 12.940 1.00 82.00 112 GLN A CA 1
ATOM 882 C C . GLN A 1 112 ? -22.011 -7.256 13.676 1.00 82.00 112 GLN A C 1
ATOM 884 O O . GLN A 1 112 ? -20.804 -7.426 13.881 1.00 82.00 112 GLN A O 1
ATOM 889 N N . GLN A 1 113 ? -22.946 -8.128 14.052 1.00 86.19 113 GLN A N 1
ATOM 890 C CA . GLN A 1 113 ? -22.615 -9.423 14.637 1.00 86.19 113 GLN A CA 1
ATOM 891 C C . GLN A 1 113 ? -22.323 -10.451 13.541 1.00 86.19 113 GLN A C 1
ATOM 893 O O . GLN A 1 113 ? -22.743 -10.304 12.394 1.00 86.19 113 GLN A O 1
ATOM 898 N N . GLU A 1 114 ? -21.625 -11.531 13.897 1.00 88.06 114 GLU A N 1
ATOM 899 C CA . GLU A 1 114 ? -21.335 -12.644 12.979 1.00 88.06 114 GLU A CA 1
ATOM 900 C C . GLU A 1 114 ? -22.613 -13.238 12.362 1.00 88.06 114 GLU A C 1
ATOM 902 O O . GLU A 1 114 ? -22.623 -13.587 11.182 1.00 88.06 114 GLU A O 1
ATOM 907 N N . SER A 1 115 ? -23.708 -13.281 13.129 1.00 89.56 115 SER A N 1
ATOM 908 C CA . SER A 1 115 ? -25.023 -13.749 12.671 1.00 89.56 115 SER A CA 1
ATOM 909 C C . SER A 1 115 ? -25.607 -12.916 11.532 1.00 89.56 115 SER A C 1
ATOM 911 O O . SER A 1 115 ? -26.324 -13.453 10.691 1.00 89.56 115 SER A O 1
ATOM 913 N N . ASP A 1 116 ? -25.291 -11.623 11.486 1.00 86.88 116 ASP A N 1
ATOM 914 C CA . ASP A 1 116 ? -25.869 -10.678 10.524 1.00 86.88 116 ASP A CA 1
ATOM 915 C C . ASP A 1 116 ? -25.147 -10.738 9.171 1.00 86.88 116 ASP A C 1
ATOM 917 O O . ASP A 1 116 ? -25.643 -10.251 8.159 1.00 86.88 116 ASP A O 1
ATOM 921 N N . CYS A 1 117 ? -23.971 -11.370 9.139 1.00 88.25 117 CYS A N 1
ATOM 922 C CA . CYS A 1 117 ? -23.064 -11.367 7.998 1.00 88.25 117 CYS A CA 1
ATOM 923 C C . CYS A 1 117 ? -22.524 -12.764 7.651 1.00 88.25 117 CYS A C 1
ATOM 925 O O . CYS A 1 117 ? -21.403 -12.917 7.170 1.00 88.25 117 CYS A O 1
ATOM 927 N N . LEU A 1 118 ? -23.348 -13.804 7.822 1.00 89.94 118 LEU A N 1
ATOM 928 C CA . LEU A 1 118 ? -23.003 -15.200 7.495 1.00 89.94 118 LEU A CA 1
ATOM 929 C C . LEU A 1 118 ? -22.629 -15.427 6.020 1.00 89.94 118 LEU A C 1
ATOM 931 O O . LEU A 1 118 ? -21.996 -16.423 5.681 1.00 89.94 118 LEU A O 1
ATOM 935 N N . HIS A 1 119 ? -23.031 -14.515 5.136 1.00 87.81 119 HIS A N 1
ATOM 936 C CA . HIS A 1 119 ? -22.697 -14.551 3.715 1.00 87.81 119 HIS A CA 1
ATOM 937 C C . HIS A 1 119 ? -21.278 -14.028 3.417 1.00 87.81 119 HIS A C 1
ATOM 939 O O . HIS A 1 119 ? -20.792 -14.178 2.291 1.00 87.81 119 HIS A O 1
ATOM 945 N N . HIS A 1 120 ? -20.600 -13.428 4.403 1.00 92.38 120 HIS A N 1
ATOM 946 C CA . HIS A 1 120 ? -19.209 -13.007 4.281 1.00 92.38 120 HIS A CA 1
ATOM 947 C C . HIS A 1 120 ? -18.282 -14.232 4.306 1.00 92.38 120 HIS A C 1
ATOM 949 O O . HIS A 1 120 ? -18.541 -15.184 5.039 1.00 92.38 120 HIS A O 1
ATOM 955 N N . PRO A 1 121 ? -17.147 -14.206 3.583 1.00 92.44 121 PRO A N 1
ATOM 956 C CA . PRO A 1 121 ? -16.115 -15.237 3.699 1.00 92.44 121 PRO A CA 1
ATOM 957 C C . PRO A 1 121 ? -15.571 -15.367 5.130 1.00 92.44 121 PRO A C 1
ATOM 959 O O . PRO A 1 121 ? -15.191 -16.455 5.550 1.00 92.44 121 PRO A O 1
ATOM 962 N N . TYR A 1 122 ? -15.560 -14.251 5.868 1.00 90.88 122 TYR A N 1
ATOM 963 C CA . TYR A 1 122 ? -15.143 -14.173 7.266 1.00 90.88 122 TYR A CA 1
ATOM 964 C C . TYR A 1 122 ? -16.143 -13.312 8.054 1.00 90.88 122 TYR A C 1
ATOM 966 O O . TYR A 1 122 ? -15.950 -12.096 8.162 1.00 90.88 122 TYR A O 1
ATOM 974 N N . PRO A 1 123 ? -17.231 -13.911 8.566 1.00 92.12 123 PRO A N 1
ATOM 975 C CA . PRO A 1 123 ? -18.257 -13.194 9.322 1.00 92.12 123 PRO A CA 1
ATOM 976 C C . PRO A 1 123 ? -17.683 -12.465 10.546 1.00 92.12 123 PRO A C 1
ATOM 978 O O . PRO A 1 123 ? -16.696 -12.896 11.139 1.00 92.12 123 PRO A O 1
ATOM 981 N N . GLY A 1 124 ? -18.271 -11.319 10.897 1.00 89.88 124 GLY A N 1
ATOM 982 C CA . GLY A 1 124 ? -17.909 -10.504 12.067 1.00 89.88 124 GLY A CA 1
ATOM 983 C C . GLY A 1 124 ? -16.542 -9.819 12.005 1.00 89.88 124 GLY A C 1
ATOM 984 O O . GLY A 1 124 ? -16.157 -9.121 12.946 1.00 89.88 124 GLY A O 1
ATOM 985 N N . THR A 1 125 ? -15.796 -9.976 10.911 1.00 91.81 125 THR A N 1
ATOM 986 C CA . THR A 1 125 ? -14.467 -9.377 10.738 1.00 91.81 125 THR A CA 1
ATOM 987 C C . THR A 1 125 ? -14.306 -8.745 9.364 1.00 91.81 125 THR A C 1
ATOM 989 O O . THR A 1 125 ? -15.072 -9.038 8.453 1.00 91.81 125 THR A O 1
ATOM 992 N N . TYR A 1 126 ? -13.300 -7.887 9.211 1.00 91.69 126 TYR A N 1
ATOM 993 C CA . TYR A 1 126 ? -12.905 -7.307 7.928 1.00 91.69 126 TYR A CA 1
ATOM 994 C C . TYR A 1 126 ? -11.372 -7.250 7.811 1.00 91.69 126 TYR A C 1
ATOM 996 O O . TYR A 1 126 ? -10.682 -7.190 8.843 1.00 91.69 126 TYR A O 1
ATOM 1004 N N . PRO A 1 127 ? -10.822 -7.305 6.584 1.00 93.44 127 PRO A N 1
ATOM 1005 C CA . PRO A 1 127 ? -9.383 -7.285 6.378 1.00 93.44 127 PRO A CA 1
ATOM 1006 C C . PRO A 1 127 ? -8.799 -5.892 6.647 1.00 93.44 127 PRO A C 1
ATOM 1008 O O . PRO A 1 127 ? -9.391 -4.861 6.326 1.00 93.44 127 PRO A O 1
ATOM 1011 N N . VAL A 1 128 ? -7.604 -5.875 7.226 1.00 92.62 128 VAL A N 1
ATOM 1012 C CA . VAL A 1 128 ? -6.782 -4.687 7.458 1.00 92.62 128 VAL A CA 1
ATOM 1013 C C . VAL A 1 128 ? -5.388 -5.000 6.948 1.00 92.62 128 VAL A C 1
ATOM 1015 O O . VAL A 1 128 ? -4.785 -5.969 7.400 1.00 92.62 128 VAL A O 1
ATOM 1018 N N . VAL A 1 129 ? -4.871 -4.200 6.020 1.00 93.38 129 VAL A N 1
ATOM 1019 C CA . VAL A 1 129 ? -3.492 -4.366 5.550 1.00 93.38 129 VAL A CA 1
ATOM 1020 C C . VAL A 1 129 ? -2.597 -3.502 6.416 1.00 93.38 129 VAL A C 1
ATOM 1022 O O . VAL A 1 129 ? -2.727 -2.282 6.389 1.00 93.38 129 VAL A O 1
ATOM 1025 N N . VAL A 1 130 ? -1.712 -4.126 7.183 1.00 91.25 130 VAL A N 1
ATOM 1026 C CA . VAL A 1 130 ? -0.722 -3.441 8.015 1.00 91.25 130 VAL A CA 1
ATOM 1027 C C . VAL A 1 130 ? 0.602 -3.362 7.278 1.00 91.25 130 VAL A C 1
ATOM 1029 O O . VAL A 1 130 ? 1.051 -4.334 6.665 1.00 91.25 130 VAL A O 1
ATOM 1032 N N . THR A 1 131 ? 1.212 -2.186 7.337 1.00 86.88 131 THR A N 1
ATOM 1033 C CA . THR A 1 131 ? 2.459 -1.886 6.631 1.00 86.88 131 THR A CA 1
ATOM 1034 C C . THR A 1 131 ? 3.629 -1.624 7.580 1.00 86.88 131 THR A C 1
ATOM 1036 O O . THR A 1 131 ? 4.770 -1.545 7.137 1.00 86.88 131 THR A O 1
ATOM 1039 N N . ASP A 1 132 ? 3.354 -1.539 8.884 1.00 81.12 132 ASP A N 1
ATOM 1040 C CA . ASP A 1 132 ? 4.336 -1.350 9.950 1.00 81.12 132 ASP A CA 1
ATOM 1041 C C . ASP A 1 132 ? 4.657 -2.679 10.673 1.00 81.12 132 ASP A C 1
ATOM 1043 O O . ASP A 1 132 ? 3.763 -3.525 10.827 1.00 81.12 132 ASP A O 1
ATOM 1047 N N . PRO A 1 133 ? 5.894 -2.879 11.174 1.00 76.94 133 PRO A N 1
ATOM 1048 C CA . PRO A 1 133 ? 6.256 -4.060 11.959 1.00 76.94 133 PRO A CA 1
ATOM 1049 C C . PRO A 1 133 ? 5.414 -4.272 13.226 1.00 76.94 133 PRO A C 1
ATOM 1051 O O . PRO A 1 133 ? 5.157 -5.417 13.591 1.00 76.94 133 PRO A O 1
ATOM 1054 N N . ASN A 1 134 ? 4.953 -3.201 13.879 1.00 79.81 134 ASN A N 1
ATOM 1055 C CA . ASN A 1 134 ? 4.169 -3.258 15.117 1.00 79.81 134 ASN A CA 1
ATOM 1056 C C . ASN A 1 134 ? 2.655 -3.366 14.875 1.00 79.81 134 ASN A C 1
ATOM 1058 O O . ASN A 1 134 ? 1.870 -3.190 15.807 1.00 79.81 134 ASN A O 1
ATOM 1062 N N . ASP A 1 135 ? 2.226 -3.638 13.637 1.00 80.69 135 ASP A N 1
ATOM 1063 C CA . ASP A 1 135 ? 0.813 -3.718 13.238 1.00 80.69 135 ASP A CA 1
ATOM 1064 C C . ASP A 1 135 ? 0.047 -2.393 13.401 1.00 80.69 135 ASP A C 1
ATOM 1066 O O . ASP A 1 135 ? -1.185 -2.363 13.516 1.00 80.69 135 ASP A O 1
ATOM 1070 N N . TRP A 1 136 ? 0.773 -1.273 13.416 1.00 74.44 136 TRP A N 1
ATOM 1071 C CA . TRP A 1 136 ? 0.199 0.060 13.544 1.00 74.44 136 TRP A CA 1
ATOM 1072 C C . TRP A 1 136 ? -0.085 0.674 12.171 1.00 74.44 136 TRP A C 1
ATOM 1074 O O . TRP A 1 136 ? 0.700 0.580 11.234 1.00 74.44 136 TRP A O 1
ATOM 1084 N N . GLY A 1 137 ? -1.242 1.326 12.045 1.00 72.19 137 GLY A N 1
ATOM 1085 C CA . GLY A 1 137 ? -1.640 1.978 10.796 1.00 72.19 137 GLY A CA 1
ATOM 1086 C C . GLY A 1 137 ? -2.047 1.006 9.682 1.00 72.19 137 GLY A C 1
ATOM 1087 O O . GLY A 1 137 ? -2.549 -0.089 9.948 1.00 72.19 137 GLY A O 1
ATOM 1088 N N . GLY A 1 138 ? -1.908 1.464 8.436 1.00 83.50 138 GLY A N 1
ATOM 1089 C CA . GLY A 1 138 ? -2.211 0.697 7.228 1.00 83.50 138 GLY A CA 1
ATOM 1090 C C . GLY A 1 138 ? -3.594 0.949 6.611 1.00 83.50 138 GLY A C 1
ATOM 1091 O O . GLY A 1 138 ? -4.355 1.817 7.045 1.00 83.50 138 GLY A O 1
ATOM 1092 N N . TRP A 1 139 ? -3.909 0.187 5.563 1.00 91.56 139 TRP A N 1
ATOM 1093 C CA . TRP A 1 139 ? -5.147 0.315 4.794 1.00 91.56 139 TRP A CA 1
ATOM 1094 C C . TRP A 1 139 ? -6.307 -0.420 5.471 1.00 91.56 139 TRP A C 1
ATOM 1096 O O . TRP A 1 139 ? -6.175 -1.559 5.929 1.00 91.56 139 TRP A O 1
ATOM 1106 N N . ARG A 1 140 ? -7.469 0.237 5.524 1.00 87.69 140 ARG A N 1
ATOM 1107 C CA . ARG A 1 140 ? -8.696 -0.280 6.139 1.00 87.69 140 ARG A CA 1
ATOM 1108 C C . ARG A 1 140 ? -9.880 -0.007 5.230 1.00 87.69 140 ARG A C 1
ATOM 1110 O O . ARG A 1 140 ? -9.999 1.085 4.684 1.00 87.69 140 ARG A O 1
ATOM 1117 N N . THR A 1 141 ? -10.787 -0.970 5.148 1.00 85.19 141 THR A N 1
ATOM 1118 C CA . THR A 1 141 ? -12.074 -0.793 4.473 1.00 85.19 141 THR A CA 1
ATOM 1119 C C . THR A 1 141 ? -13.154 -0.419 5.490 1.00 85.19 141 THR A C 1
ATOM 1121 O O . THR A 1 141 ? -13.242 -1.069 6.539 1.00 85.19 141 THR A O 1
ATOM 1124 N N . PRO A 1 142 ? -13.995 0.595 5.220 1.00 84.69 142 PRO A N 1
ATOM 1125 C CA . PRO A 1 142 ? -15.200 0.843 6.003 1.00 84.69 142 PRO A CA 1
ATOM 1126 C C . PRO A 1 142 ? -16.110 -0.392 6.042 1.00 84.69 142 PRO A C 1
ATOM 1128 O O . PRO A 1 142 ? -16.302 -1.062 5.029 1.00 84.69 142 PRO A O 1
ATOM 1131 N N . GLY A 1 143 ? -16.732 -0.675 7.191 1.00 82.94 143 GLY A N 1
ATOM 1132 C CA . GLY A 1 143 ? -17.586 -1.864 7.347 1.00 82.94 143 GLY A CA 1
ATOM 1133 C C . GLY A 1 143 ? -18.720 -1.948 6.316 1.00 82.94 143 GLY A C 1
ATOM 1134 O O . GLY A 1 143 ? -18.966 -3.018 5.772 1.00 82.94 143 GLY A O 1
ATOM 1135 N N . ALA A 1 144 ? -19.338 -0.813 5.972 1.00 85.62 144 ALA A N 1
ATOM 1136 C CA . ALA A 1 144 ? -20.394 -0.745 4.958 1.00 85.62 144 ALA A CA 1
ATOM 1137 C C . ALA A 1 144 ? -19.908 -1.102 3.538 1.00 85.62 144 ALA A C 1
ATOM 1139 O O . ALA A 1 144 ? -20.668 -1.645 2.740 1.00 85.62 144 ALA A O 1
ATOM 1140 N N . GLU A 1 145 ? -18.646 -0.812 3.206 1.00 87.62 145 GLU A N 1
ATOM 1141 C CA . GLU A 1 145 ? -18.067 -1.204 1.916 1.00 87.62 145 GLU A CA 1
ATOM 1142 C C . GLU A 1 145 ? -17.743 -2.697 1.878 1.00 87.62 145 GLU A C 1
ATOM 1144 O O . GLU A 1 145 ? -17.944 -3.340 0.847 1.00 87.62 145 GLU A O 1
ATOM 1149 N N . TYR A 1 146 ? -17.288 -3.255 3.005 1.00 91.00 146 TYR A N 1
ATOM 1150 C CA . TYR A 1 146 ? -17.056 -4.691 3.128 1.00 91.00 146 TYR A CA 1
ATOM 1151 C C . TYR A 1 146 ? -18.354 -5.490 2.994 1.00 91.00 146 TYR A C 1
ATOM 1153 O O . TYR A 1 146 ? -18.375 -6.458 2.245 1.00 91.00 146 TYR A O 1
ATOM 1161 N N . ASP A 1 147 ? -19.435 -5.047 3.639 1.00 89.75 147 ASP A N 1
ATOM 1162 C CA . ASP A 1 147 ? -20.762 -5.680 3.574 1.00 89.75 147 ASP A CA 1
ATOM 1163 C C . ASP A 1 147 ? -21.323 -5.740 2.142 1.00 89.75 147 ASP A C 1
ATOM 1165 O O . ASP A 1 147 ? -21.940 -6.719 1.731 1.00 89.75 147 ASP A O 1
ATOM 1169 N N . ARG A 1 148 ? -21.034 -4.719 1.326 1.00 91.06 148 ARG A N 1
ATOM 1170 C CA . ARG A 1 148 ? -21.514 -4.640 -0.058 1.00 91.06 148 ARG A CA 1
ATOM 1171 C C . ARG A 1 148 ? -20.901 -5.699 -0.981 1.00 91.06 148 ARG A C 1
ATOM 1173 O O . ARG A 1 148 ? -21.608 -6.236 -1.832 1.00 91.06 148 ARG A O 1
ATOM 1180 N N . ASP 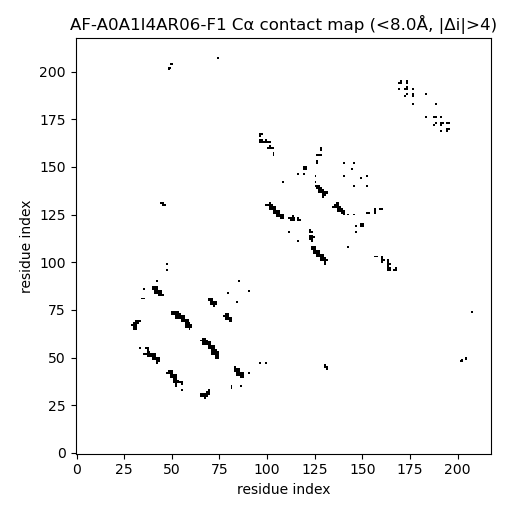A 1 149 ? -19.592 -5.935 -0.891 1.00 92.69 149 ASP A N 1
ATOM 1181 C CA . ASP A 1 149 ? -18.903 -6.964 -1.687 1.00 92.69 149 ASP A CA 1
ATOM 1182 C C . ASP A 1 149 ? -17.659 -7.503 -0.953 1.00 92.69 149 ASP A C 1
ATOM 1184 O O . ASP A 1 149 ? -16.520 -7.105 -1.242 1.00 92.69 149 ASP A O 1
ATOM 1188 N N . PRO A 1 150 ? -17.850 -8.454 -0.021 1.00 93.00 150 PRO A N 1
ATOM 1189 C CA . PRO A 1 150 ? -16.760 -8.960 0.805 1.00 93.00 150 PRO A CA 1
ATOM 1190 C C . PRO A 1 150 ? -15.648 -9.616 -0.017 1.00 93.00 150 PRO A C 1
ATOM 1192 O O . PRO A 1 150 ? -14.466 -9.495 0.297 1.00 93.00 150 PRO A O 1
ATOM 1195 N N . ARG A 1 151 ? -16.003 -10.315 -1.104 1.00 94.44 151 ARG A N 1
ATOM 1196 C CA . ARG A 1 151 ? -15.034 -11.064 -1.919 1.00 94.44 151 ARG A CA 1
ATOM 1197 C C . ARG A 1 151 ? -14.115 -10.125 -2.688 1.00 94.44 151 ARG A C 1
ATOM 1199 O O . ARG A 1 151 ? -12.911 -10.383 -2.761 1.00 94.44 151 ARG A O 1
ATOM 1206 N N . LYS A 1 152 ? -14.665 -9.039 -3.236 1.00 94.81 152 LYS A N 1
ATOM 1207 C CA . LYS A 1 152 ? -13.876 -8.004 -3.907 1.00 94.81 152 LYS A CA 1
ATOM 1208 C C . LYS A 1 152 ? -12.908 -7.331 -2.939 1.00 94.81 152 LYS A C 1
ATOM 1210 O O . LYS A 1 152 ? -11.739 -7.166 -3.281 1.00 94.81 152 LYS A O 1
ATOM 1215 N N . ILE A 1 153 ? -13.359 -7.009 -1.728 1.00 95.44 153 ILE A N 1
ATOM 1216 C CA . ILE A 1 153 ? -12.505 -6.391 -0.707 1.00 95.44 153 ILE A CA 1
ATOM 1217 C C . ILE A 1 153 ? -11.392 -7.342 -0.244 1.00 95.44 153 ILE A C 1
ATOM 1219 O O . ILE A 1 153 ? -10.240 -6.930 -0.144 1.00 95.44 153 ILE A O 1
ATOM 1223 N N . GLU A 1 154 ? -11.679 -8.631 -0.048 1.00 95.06 154 GLU A N 1
ATOM 1224 C CA . GLU A 1 154 ? -10.655 -9.638 0.285 1.00 95.06 154 GLU A CA 1
ATOM 1225 C C . GLU A 1 154 ? -9.623 -9.826 -0.842 1.00 95.06 154 GLU A C 1
ATOM 1227 O O . GLU A 1 154 ? -8.448 -10.108 -0.597 1.00 95.06 154 GLU A O 1
ATOM 1232 N N . PHE A 1 155 ? -10.030 -9.694 -2.108 1.00 95.88 155 PHE A N 1
ATOM 1233 C CA . PHE A 1 155 ? -9.085 -9.662 -3.226 1.00 95.88 155 PHE A CA 1
ATOM 1234 C C . PHE A 1 155 ? -8.229 -8.390 -3.204 1.00 95.88 155 PHE A C 1
ATOM 1236 O O . PHE A 1 155 ? -7.008 -8.479 -3.317 1.00 95.88 155 PHE A O 1
ATOM 1243 N N . GLN A 1 156 ? -8.845 -7.225 -3.002 1.00 95.69 156 GLN A N 1
ATOM 1244 C CA . GLN A 1 156 ? -8.139 -5.948 -2.927 1.00 95.69 156 GLN A CA 1
ATOM 1245 C C . GLN A 1 156 ? -7.118 -5.925 -1.783 1.00 95.69 156 GLN A C 1
ATOM 1247 O O . GLN A 1 156 ? -5.985 -5.511 -1.999 1.00 95.69 156 GLN A O 1
ATOM 1252 N N . ALA A 1 157 ? -7.472 -6.436 -0.601 1.00 95.12 157 ALA A N 1
ATOM 1253 C CA . ALA A 1 157 ? -6.553 -6.546 0.529 1.00 95.12 157 ALA A CA 1
ATOM 1254 C C . ALA A 1 157 ? -5.309 -7.381 0.177 1.00 95.12 157 ALA A C 1
ATOM 1256 O O . ALA A 1 157 ? -4.189 -6.990 0.499 1.00 95.12 157 ALA A O 1
ATOM 1257 N N . ARG A 1 158 ? -5.494 -8.502 -0.537 1.00 95.06 158 ARG A N 1
ATOM 1258 C CA . ARG A 1 158 ? -4.392 -9.345 -1.033 1.00 95.06 158 ARG A CA 1
ATOM 1259 C C . ARG A 1 158 ? -3.538 -8.648 -2.079 1.00 95.06 158 ARG A C 1
ATOM 1261 O O . ARG A 1 158 ? -2.320 -8.766 -2.021 1.00 95.06 158 ARG A O 1
ATOM 1268 N N . LEU A 1 159 ? -4.158 -7.908 -2.995 1.00 95.06 159 LEU A N 1
ATOM 1269 C CA . LEU A 1 159 ? -3.433 -7.132 -3.996 1.00 95.06 159 LEU A CA 1
ATOM 1270 C C . LEU A 1 159 ? -2.574 -6.043 -3.344 1.00 95.06 159 LEU A C 1
ATOM 1272 O O . LEU A 1 159 ? -1.405 -5.915 -3.688 1.00 95.06 159 LEU A O 1
ATOM 1276 N N . ILE A 1 160 ? -3.135 -5.301 -2.384 1.00 93.50 160 ILE A N 1
ATOM 1277 C CA . ILE A 1 160 ? -2.403 -4.268 -1.642 1.00 93.50 160 ILE A CA 1
ATOM 1278 C C . ILE A 1 160 ? -1.253 -4.915 -0.872 1.00 93.50 160 ILE A C 1
ATOM 1280 O O . ILE A 1 160 ? -0.121 -4.490 -1.038 1.00 93.50 160 ILE A O 1
ATOM 1284 N N . ALA A 1 161 ? -1.498 -5.977 -0.097 1.00 92.94 161 ALA A N 1
ATOM 1285 C CA . ALA A 1 161 ? -0.443 -6.655 0.663 1.00 92.94 161 ALA A CA 1
ATOM 1286 C C . ALA A 1 161 ? 0.693 -7.212 -0.222 1.00 92.94 161 ALA A C 1
ATOM 1288 O O . ALA A 1 161 ? 1.842 -7.254 0.204 1.00 92.94 161 ALA A O 1
ATOM 1289 N N . ALA A 1 162 ? 0.392 -7.606 -1.463 1.00 92.75 162 ALA A N 1
ATOM 1290 C CA . ALA A 1 162 ? 1.389 -8.061 -2.432 1.00 92.75 162 ALA A CA 1
ATOM 1291 C C . ALA A 1 162 ? 2.102 -6.918 -3.181 1.00 92.75 162 ALA A C 1
ATOM 1293 O O . ALA A 1 162 ? 3.051 -7.183 -3.921 1.00 92.75 162 ALA A O 1
ATOM 1294 N N . ALA A 1 163 ? 1.671 -5.662 -3.021 1.00 92.12 163 ALA A N 1
ATOM 1295 C CA . ALA A 1 163 ? 2.173 -4.538 -3.807 1.00 92.12 163 ALA A CA 1
ATOM 1296 C C . ALA A 1 163 ? 3.698 -4.341 -3.714 1.00 92.12 163 ALA A C 1
ATOM 1298 O O . ALA A 1 163 ? 4.301 -4.163 -4.773 1.00 92.12 163 ALA A O 1
ATOM 1299 N N . PRO A 1 164 ? 4.362 -4.457 -2.543 1.00 88.12 164 PRO A N 1
ATOM 1300 C CA . PRO A 1 164 ? 5.819 -4.326 -2.483 1.00 88.12 164 PRO A CA 1
ATOM 1301 C C . PRO A 1 164 ? 6.558 -5.400 -3.290 1.00 88.12 164 PRO A C 1
ATOM 1303 O O . PRO A 1 164 ? 7.515 -5.100 -3.998 1.00 88.12 164 PRO A O 1
ATOM 1306 N N . GLN A 1 165 ? 6.064 -6.641 -3.262 1.00 88.25 165 GLN A N 1
ATOM 1307 C CA . GLN A 1 165 ? 6.642 -7.746 -4.035 1.00 88.25 165 GLN A CA 1
ATOM 1308 C C . GLN A 1 165 ? 6.445 -7.533 -5.542 1.00 88.25 165 GLN A C 1
ATOM 1310 O O . GLN A 1 165 ? 7.360 -7.767 -6.330 1.00 88.25 165 GLN A O 1
ATOM 1315 N N . LEU A 1 166 ? 5.265 -7.051 -5.950 1.00 90.69 166 LEU A N 1
ATOM 1316 C CA . LEU A 1 166 ? 4.980 -6.712 -7.347 1.00 90.69 166 LEU A CA 1
ATOM 1317 C C . LEU A 1 166 ? 5.843 -5.544 -7.840 1.00 90.69 166 LEU A C 1
ATOM 1319 O O . LEU A 1 166 ? 6.328 -5.581 -8.968 1.00 90.69 166 LEU A O 1
ATOM 1323 N N . HIS A 1 167 ? 6.056 -4.534 -6.998 1.00 89.50 167 HIS A N 1
ATOM 1324 C CA . HIS A 1 167 ? 6.923 -3.395 -7.283 1.00 89.50 167 HIS A CA 1
ATOM 1325 C C . HIS A 1 167 ? 8.387 -3.831 -7.438 1.00 89.5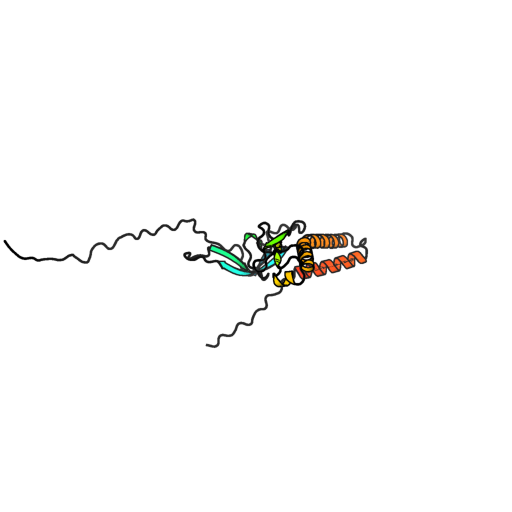0 167 HIS A C 1
ATOM 1327 O O . HIS A 1 167 ? 9.019 -3.511 -8.442 1.00 89.50 167 HIS A O 1
ATOM 1333 N N . ALA A 1 168 ? 8.906 -4.652 -6.519 1.00 87.38 168 ALA A N 1
ATOM 1334 C CA . ALA A 1 168 ? 10.253 -5.212 -6.623 1.00 87.38 168 ALA A CA 1
ATOM 1335 C C . ALA A 1 168 ? 10.441 -6.032 -7.913 1.00 87.38 168 ALA A C 1
ATOM 1337 O O . ALA A 1 168 ? 11.436 -5.862 -8.618 1.00 87.38 168 ALA A O 1
ATOM 1338 N N . LEU A 1 169 ? 9.459 -6.866 -8.271 1.00 90.00 169 LEU A N 1
ATOM 1339 C CA . LEU A 1 169 ? 9.476 -7.619 -9.526 1.00 90.00 169 LEU A CA 1
ATOM 1340 C C . LEU A 1 169 ? 9.477 -6.691 -10.753 1.00 90.00 169 LEU A C 1
ATOM 1342 O O . LEU A 1 169 ? 10.219 -6.925 -11.704 1.00 90.00 169 LEU A O 1
ATOM 1346 N N . ALA A 1 170 ? 8.665 -5.632 -10.740 1.00 91.94 170 ALA A N 1
ATOM 1347 C CA . ALA A 1 170 ? 8.618 -4.659 -11.827 1.00 91.94 170 ALA A CA 1
ATOM 1348 C C . ALA A 1 170 ? 9.967 -3.947 -12.015 1.00 91.94 170 ALA A C 1
ATOM 1350 O O . ALA A 1 170 ? 10.410 -3.784 -13.151 1.00 91.94 170 ALA A O 1
ATOM 1351 N N . ARG A 1 171 ? 10.650 -3.592 -10.920 1.00 90.50 171 ARG A N 1
ATOM 1352 C CA . ARG A 1 171 ? 11.998 -3.008 -10.962 1.00 90.50 171 ARG A CA 1
ATOM 1353 C C . ARG A 1 171 ? 13.027 -3.960 -11.565 1.00 90.50 171 ARG A C 1
ATOM 1355 O O . ARG A 1 171 ? 13.743 -3.557 -12.472 1.00 90.50 171 ARG A O 1
ATOM 1362 N N . GLN A 1 172 ? 13.025 -5.229 -11.154 1.00 90.06 172 GLN A N 1
ATOM 1363 C CA . GLN A 1 172 ? 13.920 -6.244 -11.727 1.00 90.06 172 GLN A CA 1
ATOM 1364 C C . GLN A 1 172 ? 13.712 -6.412 -13.239 1.00 90.06 172 GLN A C 1
ATOM 1366 O O . GLN A 1 172 ? 14.672 -6.586 -13.982 1.00 90.06 172 GLN A O 1
ATOM 1371 N N . LEU A 1 173 ? 12.467 -6.325 -13.724 1.00 88.5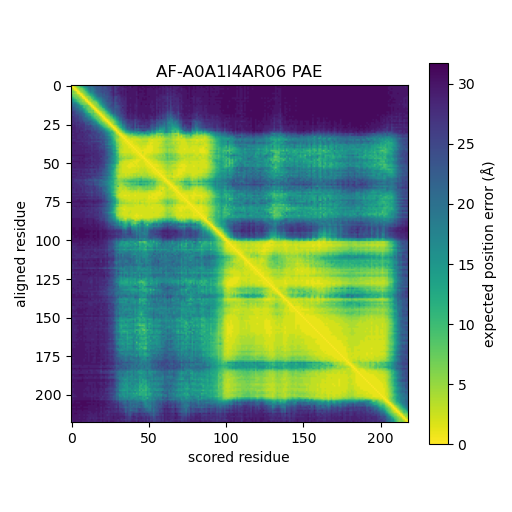6 173 LEU A N 1
ATOM 1372 C CA . LEU A 1 173 ? 12.178 -6.371 -15.163 1.00 88.56 173 LEU A CA 1
ATOM 1373 C C . LEU A 1 173 ? 12.700 -5.138 -15.912 1.00 88.56 173 LEU A C 1
ATOM 1375 O O . LEU A 1 173 ? 13.139 -5.262 -17.055 1.00 88.56 173 LEU A O 1
ATOM 1379 N N . VAL A 1 174 ? 12.635 -3.959 -15.288 1.00 91.50 174 VAL A N 1
ATOM 1380 C CA . VAL A 1 174 ? 13.192 -2.720 -15.849 1.00 91.50 174 VAL A CA 1
ATOM 1381 C C . VAL A 1 174 ? 14.713 -2.802 -15.926 1.00 91.50 174 VAL A C 1
ATOM 1383 O O . VAL A 1 174 ? 15.273 -2.502 -16.976 1.00 91.50 174 VAL A O 1
ATOM 1386 N N . GLU A 1 175 ? 15.362 -3.239 -14.848 1.00 90.94 175 GLU A N 1
ATOM 1387 C CA . GLU A 1 175 ? 16.817 -3.419 -14.767 1.00 90.94 175 GLU A CA 1
ATOM 1388 C C . GLU A 1 175 ? 17.298 -4.437 -15.809 1.00 90.94 175 GLU A C 1
ATOM 1390 O O . GLU A 1 175 ? 18.163 -4.122 -16.621 1.00 90.94 175 GLU A O 1
ATOM 1395 N N . LEU A 1 176 ? 16.635 -5.595 -15.907 1.00 87.94 176 LEU A N 1
ATOM 1396 C CA . LEU A 1 176 ? 16.961 -6.624 -16.897 1.00 87.94 176 LEU A CA 1
ATOM 1397 C C . LEU A 1 176 ? 16.909 -6.103 -18.344 1.00 87.94 176 LEU A C 1
ATOM 1399 O O . LEU A 1 176 ? 17.759 -6.451 -19.161 1.00 87.94 176 LEU A O 1
ATOM 1403 N N . ALA A 1 177 ? 15.905 -5.287 -18.677 1.00 89.88 177 ALA A N 1
ATOM 1404 C CA . ALA A 1 177 ? 15.782 -4.702 -20.011 1.00 89.88 177 ALA A CA 1
ATOM 1405 C C . ALA A 1 177 ? 16.822 -3.598 -20.278 1.00 89.88 177 ALA A C 1
ATOM 1407 O O . ALA A 1 177 ? 17.154 -3.347 -21.436 1.00 89.88 177 ALA A O 1
ATOM 1408 N N . ALA A 1 178 ? 17.306 -2.926 -19.230 1.00 88.50 178 ALA A N 1
ATOM 1409 C CA . ALA A 1 178 ? 18.298 -1.860 -19.327 1.00 88.50 178 ALA A CA 1
ATOM 1410 C C . ALA A 1 178 ? 19.736 -2.392 -19.431 1.00 88.50 178 ALA A C 1
ATOM 1412 O O . ALA A 1 178 ? 20.534 -1.800 -20.154 1.00 88.50 178 ALA A O 1
ATOM 1413 N N . ASP A 1 179 ? 20.046 -3.500 -18.753 1.00 89.12 179 ASP A N 1
ATOM 1414 C CA . ASP A 1 179 ? 21.380 -4.117 -18.748 1.00 89.12 179 ASP A CA 1
ATOM 1415 C C . ASP A 1 179 ? 21.716 -4.829 -20.069 1.00 89.12 179 ASP A C 1
ATOM 1417 O O . ASP A 1 179 ? 22.887 -4.969 -20.422 1.00 89.12 179 ASP A O 1
ATOM 1421 N N . HIS A 1 180 ? 20.691 -5.248 -20.820 1.00 86.00 180 HIS A N 1
ATOM 1422 C CA . HIS A 1 180 ? 20.830 -5.979 -22.084 1.00 86.00 180 HIS A CA 1
ATOM 1423 C C . HIS A 1 180 ? 19.940 -5.390 -23.197 1.00 86.00 180 HIS A C 1
ATOM 1425 O O . HIS A 1 180 ? 19.035 -6.071 -23.696 1.00 86.00 180 HIS A O 1
ATOM 1431 N N . PRO A 1 181 ? 20.139 -4.120 -23.595 1.00 79.62 181 PRO A N 1
ATOM 1432 C CA . PRO A 1 181 ? 19.201 -3.418 -24.468 1.00 79.62 181 PRO A CA 1
ATOM 1433 C C . PRO A 1 181 ? 19.152 -3.986 -25.896 1.00 79.62 181 PRO A C 1
ATOM 1435 O O . PRO A 1 181 ? 18.105 -3.921 -26.540 1.00 79.62 181 PRO A O 1
ATOM 1438 N N . GLU A 1 182 ? 20.249 -4.559 -26.396 1.00 84.75 182 GLU A N 1
ATOM 1439 C CA . GLU A 1 182 ? 20.332 -5.207 -27.710 1.00 84.75 182 GLU A CA 1
ATOM 1440 C C . GLU A 1 182 ? 19.690 -6.603 -27.763 1.00 84.75 182 GLU A C 1
ATOM 1442 O O . GLU A 1 182 ? 19.235 -7.022 -28.829 1.00 84.75 182 GLU A O 1
ATOM 1447 N N . ASP A 1 183 ? 19.604 -7.290 -26.620 1.00 87.81 183 ASP A N 1
ATOM 1448 C CA . ASP A 1 183 ? 19.085 -8.659 -26.512 1.00 87.81 183 ASP A CA 1
ATOM 1449 C C . ASP A 1 183 ? 17.635 -8.704 -25.998 1.00 87.81 183 ASP A C 1
ATOM 1451 O O . ASP A 1 183 ? 16.959 -9.736 -26.083 1.00 87.81 183 ASP A O 1
ATOM 1455 N N . ALA A 1 184 ? 17.123 -7.589 -25.467 1.00 87.06 184 ALA A N 1
ATOM 1456 C CA . ALA A 1 184 ? 15.781 -7.508 -24.911 1.00 87.06 184 ALA A CA 1
ATOM 1457 C C . ALA A 1 184 ? 14.700 -7.589 -26.012 1.00 87.06 184 ALA A C 1
ATOM 1459 O O . ALA A 1 184 ? 14.648 -6.744 -26.913 1.00 87.06 184 ALA A O 1
ATOM 1460 N N . PRO A 1 185 ? 13.746 -8.542 -25.931 1.00 93.19 185 PRO A N 1
ATOM 1461 C CA . PRO A 1 185 ? 12.630 -8.594 -26.868 1.00 93.19 185 PRO A CA 1
ATO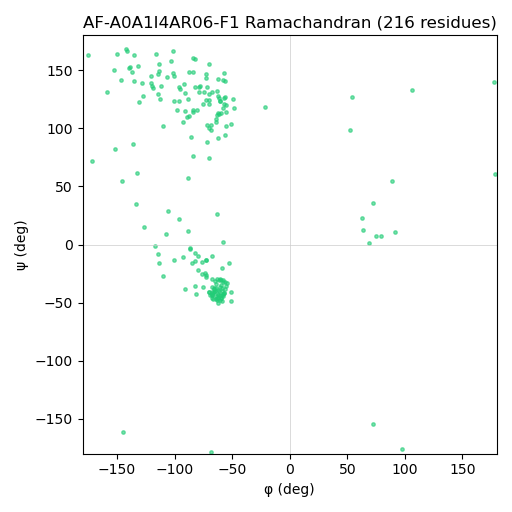M 1462 C C . PRO A 1 185 ? 11.820 -7.284 -26.851 1.00 93.19 185 PRO A C 1
ATOM 1464 O O . PRO A 1 185 ? 11.536 -6.770 -25.765 1.00 93.19 185 PRO A O 1
ATOM 1467 N N . PRO A 1 186 ? 11.325 -6.777 -28.000 1.00 91.31 186 PRO A N 1
ATOM 1468 C CA . PRO A 1 186 ? 10.567 -5.520 -28.042 1.00 91.31 186 PRO A CA 1
ATOM 1469 C C . PRO A 1 186 ? 9.363 -5.476 -27.086 1.00 91.31 186 PRO A C 1
ATOM 1471 O O . PRO A 1 186 ? 9.044 -4.431 -26.520 1.00 91.31 186 PRO A O 1
ATOM 1474 N N . ALA A 1 187 ? 8.711 -6.622 -26.859 1.00 91.69 187 ALA A N 1
ATOM 1475 C CA . ALA A 1 187 ? 7.618 -6.744 -25.897 1.00 91.69 187 ALA A CA 1
ATOM 1476 C C . ALA A 1 187 ? 8.076 -6.530 -24.442 1.00 91.69 187 ALA A C 1
ATOM 1478 O O . ALA A 1 187 ? 7.351 -5.912 -23.664 1.00 91.69 187 ALA A O 1
ATOM 1479 N N . LEU A 1 188 ? 9.275 -6.999 -24.081 1.00 91.06 188 LEU A N 1
ATOM 1480 C CA . LEU A 1 188 ? 9.860 -6.787 -22.758 1.00 91.06 188 LEU A CA 1
ATOM 1481 C C . LEU A 1 188 ? 10.232 -5.314 -22.560 1.00 91.06 188 LEU A C 1
ATOM 1483 O O . LEU A 1 188 ? 9.883 -4.739 -21.534 1.00 91.06 188 LEU A O 1
ATOM 1487 N N . VAL A 1 189 ? 10.834 -4.678 -23.571 1.00 91.81 189 VAL A N 1
ATOM 1488 C CA . VAL A 1 189 ? 11.155 -3.240 -23.544 1.00 91.81 189 VAL A CA 1
ATOM 1489 C C . VAL A 1 189 ? 9.892 -2.397 -23.336 1.00 91.81 189 VAL A C 1
ATOM 1491 O O . VAL A 1 189 ? 9.869 -1.503 -22.492 1.00 91.81 189 VAL A O 1
ATOM 1494 N N . ALA A 1 190 ? 8.803 -2.711 -24.045 1.00 92.12 190 ALA A N 1
ATOM 1495 C CA . ALA A 1 190 ? 7.528 -2.014 -23.874 1.00 92.12 190 ALA A CA 1
ATOM 1496 C C . ALA A 1 190 ? 6.929 -2.205 -22.466 1.00 92.12 190 ALA A C 1
ATOM 1498 O O . ALA A 1 190 ? 6.344 -1.274 -21.907 1.00 92.12 190 ALA A O 1
ATOM 1499 N N . LEU A 1 191 ? 7.066 -3.396 -21.873 1.00 93.44 191 LEU A N 1
ATOM 1500 C CA . LEU A 1 191 ? 6.635 -3.654 -20.495 1.00 93.44 191 LEU A CA 1
ATOM 1501 C C . LEU A 1 191 ? 7.488 -2.887 -19.480 1.00 93.44 191 LEU A C 1
ATOM 1503 O O . LEU A 1 191 ? 6.921 -2.268 -18.581 1.00 93.44 191 LEU A O 1
ATOM 1507 N N . ALA A 1 192 ? 8.809 -2.859 -19.660 1.00 93.31 192 ALA A N 1
ATOM 1508 C CA . ALA A 1 192 ? 9.727 -2.095 -18.821 1.00 93.31 192 ALA A CA 1
ATOM 1509 C C . ALA A 1 192 ? 9.395 -0.596 -18.856 1.00 93.31 192 ALA A C 1
ATOM 1511 O O . ALA A 1 192 ? 9.224 0.020 -17.810 1.00 93.31 192 ALA A O 1
ATOM 1512 N N . GLN A 1 193 ? 9.165 -0.018 -20.039 1.00 92.81 193 GLN A N 1
ATOM 1513 C CA . GLN A 1 193 ? 8.760 1.389 -20.170 1.00 92.81 193 GLN A CA 1
ATOM 1514 C C . GLN A 1 193 ? 7.456 1.704 -19.421 1.00 92.81 193 GLN A C 1
ATOM 1516 O O . GLN A 1 193 ? 7.334 2.756 -18.787 1.00 92.81 193 GLN A O 1
ATOM 1521 N N . ARG A 1 194 ? 6.476 0.793 -19.467 1.00 94.12 194 ARG A N 1
ATOM 1522 C CA . ARG A 1 194 ? 5.216 0.930 -18.719 1.00 94.12 194 ARG A CA 1
ATOM 1523 C C . ARG A 1 194 ? 5.438 0.825 -17.213 1.00 94.12 194 ARG A C 1
ATOM 1525 O O . ARG A 1 194 ? 4.867 1.626 -16.479 1.00 94.12 194 ARG A O 1
ATOM 1532 N N . ALA A 1 195 ? 6.267 -0.116 -16.765 1.00 93.88 195 ALA A N 1
ATOM 1533 C CA . ALA A 1 195 ? 6.657 -0.231 -15.365 1.00 93.88 195 ALA A CA 1
ATOM 1534 C C . ALA A 1 195 ? 7.338 1.061 -14.886 1.00 93.88 195 ALA A C 1
ATOM 1536 O O . ALA A 1 195 ? 6.881 1.652 -13.917 1.00 93.88 195 ALA A O 1
ATOM 1537 N N . SER A 1 196 ? 8.309 1.597 -15.633 1.00 91.00 196 SER A N 1
ATOM 1538 C CA . SER A 1 196 ? 8.971 2.871 -15.313 1.00 91.00 196 SER A CA 1
ATOM 1539 C C . SER A 1 196 ? 8.018 4.074 -15.275 1.00 91.00 196 SER A C 1
ATOM 1541 O O . SER A 1 196 ? 8.268 5.045 -14.563 1.00 91.00 196 SER A O 1
ATOM 1543 N N . ALA A 1 197 ? 6.931 4.066 -16.053 1.00 91.69 197 ALA A N 1
ATOM 1544 C CA . ALA A 1 197 ? 5.905 5.105 -15.964 1.00 91.69 197 ALA A CA 1
ATOM 1545 C C . ALA A 1 197 ? 5.103 5.008 -14.655 1.00 91.69 197 ALA A C 1
ATOM 1547 O O . ALA A 1 197 ? 4.856 6.034 -14.025 1.00 91.69 197 ALA A O 1
ATOM 1548 N N . ILE A 1 198 ? 4.755 3.790 -14.228 1.00 91.06 198 ILE A N 1
ATOM 1549 C CA . ILE A 1 198 ? 4.099 3.551 -12.936 1.00 91.06 198 ILE A CA 1
ATOM 1550 C C . ILE A 1 198 ? 5.034 3.966 -11.793 1.00 91.06 198 ILE A C 1
ATOM 1552 O O . ILE A 1 198 ? 4.612 4.737 -10.938 1.00 91.06 198 ILE A O 1
ATOM 1556 N N . GLU A 1 199 ? 6.307 3.559 -11.822 1.00 87.56 199 GLU A N 1
ATOM 1557 C CA . GLU A 1 199 ? 7.325 3.955 -10.834 1.00 87.56 199 GLU A CA 1
ATOM 1558 C C . GLU A 1 199 ? 7.386 5.473 -10.647 1.00 87.56 199 GLU A C 1
ATOM 1560 O O . GLU A 1 199 ? 7.332 5.974 -9.526 1.00 87.56 199 GLU A O 1
ATOM 1565 N N . ARG A 1 200 ? 7.439 6.227 -11.754 1.00 86.31 200 ARG A N 1
ATOM 1566 C CA . ARG A 1 200 ? 7.434 7.693 -11.697 1.00 86.31 200 ARG A CA 1
ATOM 1567 C C . ARG A 1 200 ? 6.181 8.228 -11.014 1.00 86.31 200 ARG A C 1
ATOM 1569 O O . ARG A 1 200 ? 6.311 9.047 -10.115 1.00 86.31 200 ARG A O 1
ATOM 1576 N N . SER A 1 201 ? 5.003 7.717 -11.375 1.00 86.88 201 SER A N 1
ATOM 1577 C CA . SER A 1 201 ? 3.744 8.147 -10.752 1.00 86.88 201 SER A CA 1
ATOM 1578 C C . SER A 1 201 ? 3.666 7.839 -9.252 1.00 86.88 201 SER A C 1
ATOM 1580 O O . SER A 1 201 ? 3.031 8.585 -8.518 1.00 86.88 201 SER A O 1
ATOM 1582 N N . LEU A 1 202 ? 4.329 6.777 -8.775 1.00 84.12 202 LEU A N 1
ATOM 1583 C CA . LEU A 1 202 ? 4.389 6.447 -7.345 1.00 84.12 202 LEU A CA 1
ATOM 1584 C C . LEU A 1 202 ? 5.293 7.408 -6.558 1.00 84.12 202 LEU A C 1
ATOM 1586 O O . LEU A 1 202 ? 5.084 7.606 -5.363 1.00 84.12 202 LEU A O 1
ATOM 1590 N N . HIS A 1 203 ? 6.303 7.986 -7.211 1.00 78.06 203 HIS A N 1
ATOM 1591 C CA . HIS A 1 203 ? 7.240 8.933 -6.602 1.00 78.06 203 HIS A CA 1
ATOM 1592 C C . HIS A 1 203 ? 6.829 10.401 -6.765 1.00 78.06 203 HIS A C 1
ATOM 1594 O O . HIS A 1 203 ? 7.421 11.276 -6.129 1.00 78.06 203 HIS A O 1
ATOM 1600 N N . GLU A 1 204 ? 5.832 10.686 -7.599 1.00 80.31 204 GLU A N 1
ATOM 1601 C CA . GLU A 1 204 ? 5.223 12.008 -7.692 1.00 80.31 204 GLU A CA 1
ATOM 1602 C C . GLU A 1 204 ? 4.444 12.299 -6.402 1.00 80.31 204 GLU A C 1
ATOM 1604 O O . GLU A 1 204 ? 3.346 11.793 -6.180 1.00 80.31 204 GLU A O 1
ATOM 1609 N N . VAL A 1 205 ? 5.021 13.129 -5.529 1.00 61.56 205 VAL A N 1
ATOM 1610 C CA . VAL A 1 205 ? 4.311 13.676 -4.367 1.00 61.56 205 VAL A CA 1
ATOM 1611 C C . VAL A 1 205 ? 3.366 14.769 -4.875 1.00 61.56 205 VAL A C 1
ATOM 1613 O O . VAL A 1 205 ? 3.851 15.734 -5.478 1.00 61.56 205 VAL A O 1
ATOM 1616 N N . PRO A 1 206 ? 2.041 14.667 -4.659 1.00 59.09 206 PRO A N 1
ATOM 1617 C CA . PRO A 1 206 ? 1.123 15.744 -5.003 1.00 59.09 206 PRO A CA 1
ATOM 1618 C C . PRO A 1 206 ? 1.551 17.022 -4.278 1.00 59.09 206 PRO A C 1
ATOM 1620 O O . PRO A 1 206 ? 1.722 17.020 -3.060 1.00 59.09 206 PRO A O 1
ATOM 1623 N N . ALA A 1 207 ? 1.754 18.114 -5.015 1.00 50.12 207 ALA A N 1
ATOM 1624 C CA . ALA A 1 207 ? 2.028 19.401 -4.391 1.00 50.12 207 ALA A CA 1
ATOM 1625 C C . ALA A 1 207 ? 0.816 19.808 -3.543 1.00 50.12 207 ALA A C 1
ATOM 1627 O O . ALA A 1 207 ? -0.308 19.816 -4.048 1.00 50.12 207 ALA A O 1
ATOM 1628 N N . ALA A 1 208 ? 1.037 20.154 -2.273 1.00 52.56 208 ALA A N 1
ATOM 1629 C CA . ALA A 1 208 ? -0.006 20.723 -1.432 1.00 52.56 208 ALA A CA 1
ATOM 1630 C C . ALA A 1 208 ? -0.591 21.967 -2.125 1.00 52.56 208 ALA A C 1
ATOM 1632 O O . ALA A 1 208 ? 0.136 22.924 -2.410 1.00 52.56 208 ALA A O 1
ATOM 1633 N N . GLU A 1 209 ? -1.894 21.959 -2.418 1.00 46.69 209 GLU A N 1
ATOM 1634 C CA . GLU A 1 209 ? -2.583 23.154 -2.902 1.00 46.69 209 GLU A CA 1
ATOM 1635 C C . GLU A 1 209 ? -2.457 24.247 -1.836 1.00 46.69 209 GLU A C 1
ATOM 1637 O O . GLU A 1 209 ? -2.984 24.141 -0.727 1.00 46.69 209 GLU A O 1
ATOM 1642 N N . VAL A 1 210 ? -1.725 25.313 -2.164 1.00 45.94 210 VAL A N 1
ATOM 1643 C CA . VAL A 1 210 ? -1.632 26.498 -1.314 1.00 45.94 210 VAL A CA 1
ATOM 1644 C C . VAL A 1 210 ? -2.999 27.173 -1.333 1.00 45.94 210 VAL A C 1
ATOM 1646 O O . VAL A 1 210 ? -3.334 27.894 -2.273 1.00 45.94 210 VAL A O 1
ATOM 1649 N N . ALA A 1 211 ? -3.804 26.928 -0.299 1.00 48.19 211 ALA A N 1
ATOM 1650 C CA . ALA A 1 211 ? -5.042 27.664 -0.089 1.00 48.19 211 ALA A CA 1
ATOM 1651 C C . ALA A 1 211 ? -4.717 29.172 -0.036 1.00 48.19 211 ALA A C 1
ATOM 1653 O O . ALA A 1 211 ? -3.828 29.570 0.727 1.00 48.19 211 ALA A O 1
ATOM 1654 N N . PRO A 1 212 ? -5.383 30.025 -0.838 1.00 45.22 212 PRO A N 1
ATOM 1655 C CA . PRO A 1 212 ? -5.117 31.456 -0.829 1.00 45.22 212 PRO A CA 1
ATOM 1656 C C . PRO A 1 212 ? -5.404 32.004 0.571 1.00 45.22 212 PRO A C 1
ATOM 1658 O O . PRO A 1 212 ? -6.504 31.826 1.097 1.00 45.22 212 PRO A O 1
ATOM 1661 N N . SER A 1 213 ? -4.403 32.641 1.190 1.00 42.97 213 SER A N 1
ATOM 1662 C CA . SER A 1 213 ? -4.562 33.259 2.505 1.00 42.97 213 SER A CA 1
ATOM 1663 C C . SER A 1 213 ? -5.687 34.282 2.422 1.00 42.97 213 SER A C 1
ATOM 1665 O O . SER A 1 213 ? -5.588 35.250 1.662 1.00 42.97 213 SER A O 1
ATOM 1667 N N . ALA A 1 214 ? -6.750 34.064 3.191 1.00 41.91 214 ALA A N 1
ATOM 1668 C CA . ALA A 1 214 ? -7.774 35.068 3.398 1.00 41.91 214 ALA A CA 1
ATOM 1669 C C . ALA A 1 214 ? -7.086 36.331 3.931 1.00 41.91 214 ALA A C 1
ATOM 1671 O O . ALA A 1 214 ? -6.489 36.323 5.004 1.00 41.91 214 ALA A O 1
ATOM 1672 N N . VAL A 1 215 ? -7.112 37.385 3.120 1.00 44.50 215 VAL A N 1
ATOM 1673 C CA . VAL A 1 215 ? -6.668 38.721 3.499 1.00 44.50 215 VAL A CA 1
ATOM 1674 C C . VAL A 1 215 ? -7.568 39.163 4.651 1.00 44.50 215 VAL A C 1
ATOM 1676 O O . VAL A 1 215 ? -8.772 39.332 4.456 1.00 44.50 215 VAL A O 1
ATOM 1679 N N . GLU A 1 216 ? -7.005 39.298 5.853 1.00 42.78 216 GLU A N 1
ATOM 1680 C CA . GLU A 1 216 ? -7.688 39.942 6.972 1.00 42.78 216 GLU A CA 1
ATOM 1681 C C . GLU A 1 216 ? -7.949 41.404 6.595 1.00 42.78 216 GLU A C 1
ATOM 1683 O O . GLU A 1 216 ? -7.028 42.204 6.441 1.00 42.78 216 GLU A O 1
ATOM 1688 N N . ALA A 1 217 ? -9.224 41.735 6.404 1.00 39.94 217 ALA A N 1
ATOM 1689 C CA . ALA A 1 217 ? -9.703 43.104 6.435 1.00 39.94 217 ALA A CA 1
ATOM 1690 C C . ALA A 1 217 ? -10.091 43.422 7.885 1.00 39.94 217 ALA A C 1
ATOM 1692 O O . ALA A 1 217 ? -11.079 42.887 8.393 1.00 39.94 217 ALA A O 1
ATOM 1693 N N . GLY A 1 218 ? -9.296 44.276 8.527 1.00 38.53 218 GLY A N 1
ATOM 1694 C CA . GLY A 1 218 ? -9.557 44.897 9.823 1.00 38.53 218 GLY A CA 1
ATOM 1695 C C . GLY A 1 218 ? -8.928 46.276 9.861 1.00 38.53 218 GLY A C 1
ATOM 1696 O O . GLY A 1 218 ? -7.703 46.347 9.624 1.00 38.53 218 GLY A O 1
#

Mean predicted aligned error: 16.1 Å

Foldseek 3Di:
DDDDDDDDDDDPDDDPDDDPPDPPDPPPPQAEDDPDDAQFWKQQQLQRAIFGFNDKDFDDDPPDPHGNAIWTDGPPPDTHGPVRIGGPVPPPPCPPLVPQQWDKDKDFDPPDAQVRQVVAPDGRIAIFTGRDPVSPDGDDDDPVVCSVPVPVRVVVSVCVSCVSVVLNVLVVLLVVCVVCVPPDDPVSVVSNVVSVVVVVVRHDDPDPPPDPPDPDDD

Secondary structure (DSSP, 8-state):
-----------S--------------TT------SS-TT-EEEETTTTEEEE--EEEEE--TT-SS-SEEEEE-SSSSEEEGGGEEEGGG--S---GGG---EEEEEEPSSS-GGGGTTSSSTTEEEEEE-STTS-S-EE--HHHHHH-HHHHHHHHHHHHTHHHHHHHHHHHHHHHHH-TTTS-HHHHHHHHHHHHHHHHHH-PPPP--PPP-----

Nearest PDB structures (foldseek):
  8tnt-assembly1_B  TM=3.692E-01  e=6.827E+00  human gammaherpesvirus 4

pLDDT: mean 76.48, std 20.33, range [32.38, 95.88]

Radius of gyration: 30.59 Å; Cα contacts (8 Å, |Δi|>4): 249; chains: 1; bounding box: 48×60×122 Å